Protein AF-0000000070409107 (afdb_homodimer)

InterPro domains:
  IPR010540 Putative ABC-transporter type IV CmpB/TMEM229 [PF06541] (53-136)

Nearest PDB structures (foldseek):
  7s96-assembly1_B  TM=1.905E-01  e=3.482E+00  Hemiselmis pacifica
  9jr3-assembly1_R  TM=2.065E-01  e=3.687E+00  Homo sapiens
  7vvm-assembly1_R  TM=2.157E-01  e=8.217E+00  Homo sapiens
  7s96-assembly1_B  TM=1.911E-01  e=3.847E+00  Hemiselmis pacifica
  7vvm-assembly1_R  TM=2.092E-01  e=6.090E+00  Homo sapiens

Sequence (318 aa):
MGSKTDSRGLTAAERLFFYGMHGLFDEIVFTALYDVVYEPDGNKQLKGYSTIFSFFIYGVCSYMVERMYIRLKDYGVPFKIRIFIYLAVLYSWEFSCGLLLRQFDACSWDYSHYQYNLMGLITLEYAIFWLPLCAWNDVLYKYLLSLKLPQHSTREKSTMGSKTDSRGLTAAERLFFYGMHGLFDEIVFTALYDVVYEPDGNKQLKGYSTIFSFFIYGVCSYMVERMYIRLKDYGVPFKIRIFIYLAVLYSWEFSCGLLLRQFDACSWDYSHYQYNLMGLITLEYAIFWLPLCAWNDVLYKYLLSLKLPQHSTREKST

Solvent-accessible surface area (backbone atoms only — not comparable to full-atom values): 17024 Å² total; per-residue (Å²): 129,77,77,77,70,50,60,40,60,68,50,70,67,59,50,30,50,51,35,9,31,51,38,45,44,52,37,27,53,47,44,13,52,50,38,42,74,75,40,61,94,70,37,72,38,31,50,14,43,48,32,60,60,46,28,54,51,34,9,53,50,47,50,54,48,45,58,46,50,56,53,39,54,72,70,62,56,52,70,76,59,50,36,52,52,47,48,53,50,49,52,52,50,45,34,52,51,35,58,57,30,46,77,68,65,29,48,84,69,73,31,63,88,48,89,60,36,55,97,18,47,38,45,60,77,51,45,75,62,48,50,59,49,35,51,49,45,56,53,47,44,56,53,55,69,47,29,30,35,73,41,82,78,78,78,67,69,90,113,128,80,79,76,69,49,62,41,61,68,49,70,68,58,51,31,50,51,34,9,30,50,37,45,44,53,38,26,53,48,44,13,51,49,39,41,74,77,41,62,93,70,39,70,38,31,52,14,42,49,34,61,60,47,29,54,52,33,9,53,48,47,49,53,48,43,59,46,50,55,54,37,52,74,70,63,56,53,69,75,58,48,35,52,52,48,48,52,51,48,51,52,50,43,35,53,50,35,57,57,30,46,76,68,65,29,48,84,68,75,32,63,89,46,90,60,35,56,95,19,47,38,47,61,75,50,44,77,60,47,49,60,48,36,52,49,45,56,54,47,43,56,52,55,69,49,29,30,36,71,42,82,78,80,76,67,70,91,114

Structure (mmCIF, N/CA/C/O backbone):
data_AF-0000000070409107-model_v1
#
loop_
_entity.id
_entity.type
_entity.pdbx_description
1 polymer 'Transmembrane protein 229b-like'
#
loop_
_atom_site.group_PDB
_atom_site.id
_atom_site.type_symbol
_atom_site.label_atom_id
_atom_site.label_alt_id
_atom_site.label_comp_id
_atom_site.label_asym_id
_atom_site.label_entity_id
_atom_site.label_seq_id
_atom_site.pdbx_PDB_ins_code
_atom_site.Cartn_x
_atom_site.Cartn_y
_atom_site.Cartn_z
_atom_site.occupancy
_atom_site.B_iso_or_equiv
_atom_site.auth_seq_id
_atom_site.auth_comp_id
_atom_site.auth_asym_id
_atom_site.auth_atom_id
_atom_site.pdbx_PDB_model_num
ATOM 1 N N . MET A 1 1 ? -7.691 35.625 21.062 1 30.77 1 MET A N 1
ATOM 2 C CA . MET A 1 1 ? -6.754 34.562 21.359 1 30.77 1 MET A CA 1
ATOM 3 C C . MET A 1 1 ? -6.926 33.406 20.359 1 30.77 1 MET A C 1
ATOM 5 O O . MET A 1 1 ? -7.977 32.75 20.344 1 30.77 1 MET A O 1
ATOM 9 N N . GLY A 1 2 ? -6.559 33.438 19.188 1 41.59 2 GLY A N 1
ATOM 10 C CA . GLY A 1 2 ? -6.77 32.469 18.125 1 41.59 2 GLY A CA 1
ATOM 11 C C . GLY A 1 2 ? -6.492 31.047 18.547 1 41.59 2 GLY A C 1
ATOM 12 O O . GLY A 1 2 ? -5.441 30.75 19.125 1 41.59 2 GLY A O 1
ATOM 13 N N . SER A 1 3 ? -7.383 30.312 19.016 1 46.72 3 SER A N 1
ATOM 14 C CA . SER A 1 3 ? -7.297 28.969 19.594 1 46.72 3 SER A CA 1
ATOM 15 C C . SER A 1 3 ? -6.27 28.125 18.859 1 46.72 3 SER A C 1
ATOM 17 O O . SER A 1 3 ? -6.367 27.938 17.641 1 46.72 3 SER A O 1
ATOM 19 N N . LYS A 1 4 ? -4.996 28.312 19.109 1 54.41 4 LYS A N 1
ATOM 20 C CA . LYS A 1 4 ? -3.879 27.531 18.578 1 54.41 4 LYS A CA 1
ATOM 21 C C . LYS A 1 4 ? -4.219 26.047 18.547 1 54.41 4 LYS A C 1
ATOM 23 O O . LYS A 1 4 ? -4.453 25.438 19.594 1 54.41 4 LYS A O 1
ATOM 28 N N . THR A 1 5 ? -4.996 25.516 17.562 1 65 5 THR A N 1
ATOM 29 C CA . THR A 1 5 ? -5.297 24.094 17.438 1 65 5 THR A CA 1
ATOM 30 C C . THR A 1 5 ? -4.02 23.266 17.469 1 65 5 THR A C 1
ATOM 32 O O . THR A 1 5 ? -3.086 23.516 16.703 1 65 5 THR A O 1
ATOM 35 N N . ASP A 1 6 ? -3.77 22.594 18.578 1 85.81 6 ASP A N 1
ATOM 36 C CA . ASP A 1 6 ? -2.629 21.703 18.781 1 85.81 6 ASP A CA 1
ATOM 37 C C . ASP A 1 6 ? -2.59 20.609 17.719 1 85.81 6 ASP A C 1
ATOM 39 O O . ASP A 1 6 ? -3.635 20.172 17.219 1 85.81 6 ASP A O 1
ATOM 43 N N . SER A 1 7 ? -1.564 20.484 16.984 1 92.12 7 SER A N 1
ATOM 44 C CA . SER A 1 7 ? -1.394 19.453 15.984 1 92.12 7 SER A CA 1
ATOM 45 C C . SER A 1 7 ? -0.26 18.5 16.359 1 92.12 7 SER A C 1
ATOM 47 O O . SER A 1 7 ? 0.652 18.875 17.094 1 92.12 7 SER A O 1
ATOM 49 N N . ARG A 1 8 ? -0.448 17.266 16.016 1 94.31 8 ARG A N 1
ATOM 50 C CA . ARG A 1 8 ? 0.613 16.281 16.219 1 94.31 8 ARG A CA 1
ATOM 51 C C . ARG A 1 8 ? 1.094 15.711 14.891 1 94.31 8 ARG A C 1
ATOM 53 O O . ARG A 1 8 ? 0.35 15.711 13.906 1 94.31 8 ARG A O 1
ATOM 60 N N . GLY A 1 9 ? 2.348 15.289 14.883 1 96 9 GLY A N 1
ATOM 61 C CA . GLY A 1 9 ? 2.816 14.547 13.727 1 96 9 GLY A CA 1
ATOM 62 C C . GLY A 1 9 ? 2.322 13.109 13.695 1 96 9 GLY A C 1
ATOM 63 O O . GLY A 1 9 ? 1.647 12.664 14.625 1 96 9 GLY A O 1
ATOM 64 N N . LEU A 1 10 ? 2.678 12.539 12.586 1 97.44 10 LEU A N 1
ATOM 65 C CA . LEU A 1 10 ? 2.328 11.125 12.5 1 97.44 10 LEU A CA 1
ATOM 66 C C . LEU A 1 10 ? 3.096 10.312 13.539 1 97.44 10 LEU A C 1
ATOM 68 O O . LEU A 1 10 ? 4.285 10.547 13.766 1 97.44 10 LEU A O 1
ATOM 72 N N . THR A 1 11 ? 2.393 9.414 14.164 1 97.69 11 THR A N 1
ATOM 73 C CA . THR A 1 11 ? 3.057 8.523 15.109 1 97.69 11 THR A CA 1
ATOM 74 C C . THR A 1 11 ? 3.977 7.551 14.375 1 97.69 11 THR A C 1
ATOM 76 O O . THR A 1 11 ? 3.896 7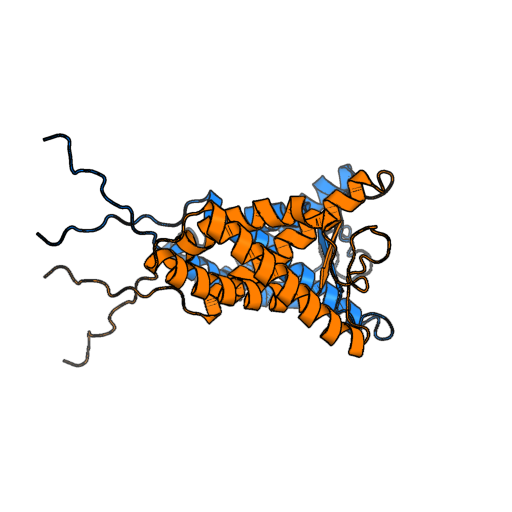.414 13.156 1 97.69 11 THR A O 1
ATOM 79 N N . ALA A 1 12 ? 4.863 6.945 15.125 1 97.81 12 ALA A N 1
ATOM 80 C CA . ALA A 1 12 ? 5.75 5.93 14.562 1 97.81 12 ALA A CA 1
ATOM 81 C C . ALA A 1 12 ? 4.949 4.801 13.922 1 97.81 12 ALA A C 1
ATOM 83 O O . ALA A 1 12 ? 5.293 4.324 12.836 1 97.81 12 ALA A O 1
ATOM 84 N N . ALA A 1 13 ? 3.926 4.379 14.586 1 97.88 13 ALA A N 1
ATOM 85 C CA . ALA A 1 13 ? 3.105 3.273 14.102 1 97.88 13 ALA A CA 1
ATOM 86 C C . ALA A 1 13 ? 2.439 3.629 12.773 1 97.88 13 ALA A C 1
ATOM 88 O O . ALA A 1 13 ? 2.363 2.797 11.867 1 97.88 13 ALA A O 1
ATOM 89 N N . GLU A 1 14 ? 1.949 4.844 12.586 1 97.94 14 GLU A N 1
ATOM 90 C CA . GLU A 1 14 ? 1.307 5.305 11.352 1 97.94 14 GLU A CA 1
ATOM 91 C C . GLU A 1 14 ? 2.299 5.348 10.195 1 97.94 14 GLU A C 1
ATOM 93 O O . GLU A 1 14 ? 1.974 4.938 9.078 1 97.94 14 GLU A O 1
ATOM 98 N N . ARG A 1 15 ? 3.477 5.797 10.508 1 98.38 15 ARG A N 1
ATOM 99 C CA . ARG A 1 15 ? 4.496 5.871 9.469 1 98.38 15 ARG A CA 1
ATOM 100 C C . ARG A 1 15 ? 4.988 4.48 9.078 1 98.38 15 ARG A C 1
ATOM 102 O O . ARG A 1 15 ? 5.184 4.191 7.898 1 98.38 15 ARG A O 1
ATOM 109 N N . LEU A 1 16 ? 5.129 3.623 10.094 1 98.56 16 LEU A N 1
ATOM 110 C CA . LEU A 1 16 ? 5.508 2.238 9.836 1 98.56 16 LEU A CA 1
ATOM 111 C C . LEU A 1 16 ? 4.488 1.552 8.938 1 98.56 16 LEU A C 1
ATOM 113 O O . LEU A 1 16 ? 4.859 0.825 8.016 1 98.56 16 LEU A O 1
ATOM 117 N N . PHE A 1 17 ? 3.303 1.776 9.219 1 98.25 17 PHE A N 1
ATOM 118 C CA . PHE A 1 17 ? 2.232 1.184 8.422 1 98.25 17 PHE A CA 1
ATOM 119 C C . PHE A 1 17 ? 2.281 1.687 6.984 1 98.25 17 PHE A C 1
ATOM 121 O O . PHE A 1 17 ? 2.166 0.901 6.043 1 98.25 17 PHE A O 1
ATOM 128 N N . PHE A 1 18 ? 2.469 3.025 6.801 1 98.31 18 PHE A N 1
ATOM 129 C CA . PHE A 1 18 ? 2.561 3.611 5.469 1 98.31 18 PHE A CA 1
ATOM 130 C C . PHE A 1 18 ? 3.746 3.035 4.707 1 98.31 18 PHE A C 1
ATOM 132 O O . PHE A 1 18 ? 3.619 2.674 3.533 1 98.31 18 PHE A O 1
ATOM 139 N N . TYR A 1 19 ? 4.816 2.891 5.359 1 98.69 19 TYR A N 1
ATOM 140 C CA . TYR A 1 19 ? 6.02 2.377 4.723 1 98.69 19 TYR A CA 1
ATOM 141 C C . TYR A 1 19 ? 5.832 0.927 4.289 1 98.69 19 TYR A C 1
ATOM 143 O O . TYR A 1 19 ? 6.273 0.534 3.205 1 98.69 19 TYR A O 1
ATOM 151 N N . GLY A 1 20 ? 5.262 0.197 5.148 1 98.62 20 GLY A N 1
ATOM 152 C CA . GLY A 1 20 ? 4.965 -1.179 4.781 1 98.62 20 GLY A CA 1
ATOM 153 C C . GLY A 1 20 ? 4.07 -1.292 3.562 1 98.62 20 GLY A C 1
ATOM 154 O O . GLY A 1 20 ? 4.344 -2.078 2.654 1 98.62 20 GLY A O 1
ATOM 155 N N . MET A 1 21 ? 3.029 -0.495 3.527 1 98.31 21 MET A N 1
ATOM 156 C CA . MET A 1 21 ? 2.117 -0.498 2.389 1 98.31 21 MET A CA 1
ATOM 157 C C . MET A 1 21 ? 2.84 -0.075 1.113 1 98.31 21 MET A C 1
ATOM 159 O O . MET A 1 21 ? 2.617 -0.654 0.048 1 98.31 21 MET A O 1
ATOM 163 N N . HIS A 1 22 ? 3.645 0.945 1.275 1 98.44 22 HIS A N 1
ATOM 164 C CA . HIS A 1 22 ? 4.414 1.41 0.126 1 98.44 22 HIS A CA 1
ATOM 165 C C . HIS A 1 22 ? 5.328 0.313 -0.404 1 98.44 22 HIS A C 1
ATOM 167 O O . HIS A 1 22 ? 5.5 0.173 -1.617 1 98.44 22 HIS A O 1
ATOM 173 N N . GLY A 1 23 ? 5.918 -0.406 0.489 1 97.94 23 GLY A N 1
ATOM 174 C CA . GLY A 1 23 ? 6.742 -1.533 0.086 1 97.94 23 GLY A CA 1
ATOM 175 C C . GLY A 1 23 ? 5.977 -2.586 -0.69 1 97.94 23 GLY A C 1
ATOM 176 O O . GLY A 1 23 ? 6.453 -3.082 -1.713 1 97.94 23 GLY A O 1
ATOM 177 N N . LEU A 1 24 ? 4.789 -2.959 -0.184 1 98.12 24 LEU A N 1
ATOM 178 C CA . LEU A 1 24 ? 3.953 -3.912 -0.904 1 98.12 24 LEU A CA 1
ATOM 179 C C . LEU A 1 24 ? 3.611 -3.393 -2.297 1 98.12 24 LEU A C 1
ATOM 181 O O . LEU A 1 24 ? 3.602 -4.156 -3.264 1 98.12 24 LEU A O 1
ATOM 185 N N . PHE A 1 25 ? 3.344 -2.119 -2.357 1 98.31 25 PHE A N 1
ATOM 186 C CA . PHE A 1 25 ? 3.061 -1.482 -3.639 1 98.31 25 PHE A CA 1
ATOM 187 C C . PHE A 1 25 ? 4.23 -1.653 -4.598 1 98.31 25 PHE A C 1
ATOM 189 O O . PHE A 1 25 ? 4.043 -2.07 -5.742 1 98.31 25 PHE A O 1
ATOM 196 N N . ASP A 1 26 ? 5.426 -1.349 -4.141 1 97.5 26 ASP A N 1
ATOM 197 C CA . ASP A 1 26 ? 6.617 -1.467 -4.973 1 97.5 26 ASP A CA 1
ATOM 198 C C . ASP A 1 26 ? 6.793 -2.895 -5.48 1 97.5 26 ASP A C 1
ATOM 200 O O . ASP A 1 26 ? 7.117 -3.107 -6.652 1 97.5 26 ASP A O 1
ATOM 204 N N . GLU A 1 27 ? 6.594 -3.812 -4.609 1 96.62 27 GLU A N 1
ATOM 205 C CA . GLU A 1 27 ? 6.805 -5.211 -4.969 1 96.62 27 GLU A CA 1
ATOM 206 C C . GLU A 1 27 ? 5.773 -5.68 -5.992 1 96.62 27 GLU A C 1
ATOM 208 O O . GLU A 1 27 ? 6.117 -6.355 -6.965 1 96.62 27 GLU A O 1
ATOM 213 N N . ILE A 1 28 ? 4.543 -5.348 -5.75 1 96.38 28 ILE A N 1
ATOM 214 C CA . ILE A 1 28 ? 3.479 -5.762 -6.656 1 96.38 28 ILE A CA 1
ATOM 215 C C . ILE A 1 28 ? 3.734 -5.191 -8.055 1 96.38 28 ILE A C 1
ATOM 217 O O . ILE A 1 28 ? 3.648 -5.914 -9.047 1 96.38 28 ILE A O 1
ATOM 221 N N . VAL A 1 29 ? 4.074 -3.951 -8.125 1 96.12 29 VAL A N 1
ATOM 222 C CA . VAL A 1 29 ? 4.344 -3.303 -9.406 1 96.12 29 VAL A CA 1
ATOM 223 C C . VAL A 1 29 ? 5.559 -3.949 -10.07 1 96.12 29 VAL A C 1
ATOM 225 O O . VAL A 1 29 ? 5.52 -4.285 -11.25 1 96.12 29 VAL A O 1
ATOM 228 N N . PHE A 1 30 ? 6.562 -4.199 -9.32 1 95.25 30 PHE A N 1
ATOM 229 C CA . PHE A 1 30 ? 7.797 -4.762 -9.859 1 95.25 30 PHE A CA 1
ATOM 230 C C . PHE A 1 30 ? 7.559 -6.172 -10.391 1 95.25 30 PHE A C 1
ATOM 232 O O . PHE A 1 30 ? 7.926 -6.48 -11.531 1 95.25 30 PHE A O 1
ATOM 239 N N . THR A 1 31 ? 6.957 -7.004 -9.555 1 94.19 31 THR A N 1
ATOM 240 C CA . THR A 1 31 ? 6.793 -8.391 -9.953 1 94.19 31 THR A CA 1
ATOM 241 C C . THR A 1 31 ? 5.797 -8.508 -11.102 1 94.19 31 THR A C 1
ATOM 243 O O . THR A 1 31 ? 5.941 -9.375 -11.977 1 94.19 31 THR A O 1
ATOM 246 N N . ALA A 1 32 ? 4.781 -7.672 -11.141 1 94 32 ALA A N 1
ATOM 247 C CA . ALA A 1 32 ? 3.838 -7.672 -12.258 1 94 32 ALA A CA 1
ATOM 248 C C . ALA A 1 32 ? 4.531 -7.281 -13.555 1 94 32 ALA A C 1
ATOM 250 O O . ALA A 1 32 ? 4.375 -7.961 -14.578 1 94 32 ALA A O 1
ATOM 251 N N . LEU A 1 33 ? 5.336 -6.246 -13.531 1 91.44 33 LEU A N 1
ATOM 252 C CA . LEU A 1 33 ? 6.004 -5.75 -14.734 1 91.44 33 LEU A CA 1
ATOM 253 C C . LEU A 1 33 ? 7.105 -6.707 -15.172 1 91.44 33 LEU A C 1
ATOM 255 O O . LEU A 1 33 ? 7.344 -6.879 -16.375 1 91.44 33 LEU A O 1
ATOM 259 N N . TYR A 1 34 ? 7.742 -7.203 -14.18 1 88.19 34 TYR A N 1
ATOM 260 C CA . TYR A 1 34 ? 8.773 -8.188 -14.492 1 88.19 34 TYR A CA 1
ATOM 261 C C . TYR A 1 34 ? 8.188 -9.367 -15.258 1 88.19 34 TYR A C 1
ATOM 263 O O . TYR A 1 34 ? 8.773 -9.836 -16.234 1 88.19 34 TYR A O 1
ATOM 271 N N . ASP A 1 35 ? 7.062 -9.805 -14.859 1 85.81 35 ASP A N 1
ATOM 272 C CA . ASP A 1 35 ? 6.398 -10.938 -15.5 1 85.81 35 ASP A CA 1
ATOM 273 C C . ASP A 1 35 ? 5.949 -10.578 -16.922 1 85.81 35 ASP A C 1
ATOM 275 O O . ASP A 1 35 ? 5.977 -11.422 -17.812 1 85.81 35 ASP A O 1
ATOM 279 N N . VAL A 1 36 ? 5.508 -9.422 -17.141 1 84.06 36 VAL A N 1
ATOM 280 C CA . VAL A 1 36 ? 5.066 -8.984 -18.469 1 84.06 36 VAL A CA 1
ATOM 281 C C . VAL A 1 36 ? 6.246 -8.992 -19.438 1 84.06 36 VAL A C 1
ATOM 283 O O . VAL A 1 36 ? 6.102 -9.375 -20.594 1 84.06 36 VAL A O 1
ATOM 286 N N . VAL A 1 37 ? 7.375 -8.617 -18.953 1 80.56 37 VAL A N 1
ATOM 287 C CA . VAL A 1 37 ? 8.562 -8.492 -19.797 1 80.56 37 VAL A CA 1
ATOM 288 C C . VAL A 1 37 ? 9.148 -9.875 -20.062 1 80.56 37 VAL A C 1
ATOM 290 O O . VAL A 1 37 ? 9.539 -10.172 -21.203 1 80.56 37 VAL A O 1
ATOM 293 N N . TYR A 1 38 ? 9.055 -10.719 -19.141 1 78.94 38 TYR A N 1
ATOM 294 C CA . TYR A 1 38 ? 9.773 -11.977 -19.266 1 78.94 38 TYR A CA 1
ATOM 295 C C . TYR A 1 38 ? 8.82 -13.125 -19.594 1 78.94 38 TYR A C 1
ATOM 297 O O . TYR A 1 38 ? 9.25 -14.195 -20.016 1 78.94 38 TYR A O 1
ATOM 305 N N . GLU A 1 39 ? 7.43 -12.961 -19.328 1 72.5 39 GLU A N 1
ATOM 306 C CA . GLU A 1 39 ? 6.426 -13.953 -19.688 1 72.5 39 GLU A CA 1
ATOM 307 C C . GLU A 1 39 ? 5.215 -13.297 -20.344 1 72.5 39 GLU A C 1
ATOM 309 O O . GLU A 1 39 ? 4.129 -13.266 -19.766 1 72.5 39 GLU A O 1
ATOM 314 N N . PRO A 1 40 ? 5.34 -12.922 -21.562 1 63.97 40 PRO A N 1
ATOM 315 C CA . PRO A 1 40 ? 4.328 -12.07 -22.188 1 63.97 40 PRO A CA 1
ATOM 316 C C . PRO A 1 40 ? 3.002 -12.797 -22.406 1 63.97 40 PRO A C 1
ATOM 318 O O . PRO A 1 40 ? 1.937 -12.18 -22.328 1 63.97 40 PRO A O 1
ATOM 321 N N . ASP A 1 41 ? 3.045 -14.023 -22.734 1 63.81 41 ASP A N 1
ATOM 322 C CA . ASP A 1 41 ? 1.819 -14.672 -23.203 1 63.81 41 ASP A CA 1
ATOM 323 C C . ASP A 1 41 ? 0.842 -14.875 -22.047 1 63.81 41 ASP A C 1
ATOM 325 O O . ASP A 1 41 ? -0.345 -15.117 -22.266 1 63.81 41 ASP A O 1
ATOM 329 N N . GLY A 1 42 ? 1.271 -14.391 -20.797 1 62.94 42 GLY A N 1
ATOM 330 C CA . GLY A 1 42 ? 0.444 -15 -19.766 1 62.94 42 GLY A CA 1
ATOM 331 C C . GLY A 1 42 ? 0.045 -14.031 -18.672 1 62.94 42 GLY A C 1
ATOM 332 O O . GLY A 1 42 ? -0.804 -14.352 -17.844 1 62.94 42 GLY A O 1
ATOM 333 N N . ASN A 1 43 ? 0.382 -12.68 -18.922 1 81.38 43 ASN A N 1
ATOM 334 C CA . ASN A 1 43 ? 0.061 -11.906 -17.734 1 81.38 43 ASN A CA 1
ATOM 335 C C . ASN A 1 43 ? -0.809 -10.695 -18.062 1 81.38 43 ASN A C 1
ATOM 337 O O . ASN A 1 43 ? -0.451 -9.562 -17.75 1 81.38 43 ASN A O 1
ATOM 341 N N . LYS A 1 44 ? -1.93 -10.859 -18.766 1 86.31 44 LYS A N 1
ATOM 342 C CA . LYS A 1 44 ? -2.852 -9.781 -19.109 1 86.31 44 LYS A CA 1
ATOM 343 C C . LYS A 1 44 ? -3.428 -9.125 -17.859 1 86.31 44 LYS A C 1
ATOM 345 O O . LYS A 1 44 ? -3.826 -7.961 -17.891 1 86.31 44 LYS A O 1
ATOM 350 N N . GLN A 1 45 ? -3.506 -9.859 -16.859 1 91.56 45 GLN A N 1
ATOM 351 C CA . GLN A 1 45 ? -4.082 -9.375 -15.617 1 91.56 45 GLN A CA 1
ATOM 352 C C . GLN A 1 45 ? -3.092 -8.5 -14.852 1 91.56 45 GLN A C 1
ATOM 354 O O . GLN A 1 45 ? -3.461 -7.836 -13.883 1 91.56 45 GLN A O 1
ATOM 359 N N . LEU A 1 46 ? -1.838 -8.508 -15.328 1 94.44 46 LEU A N 1
ATOM 360 C CA . LEU A 1 46 ? -0.793 -7.762 -14.641 1 94.44 46 LEU A CA 1
ATOM 361 C C . LEU A 1 46 ? -0.714 -8.156 -13.172 1 94.44 46 LEU A C 1
ATOM 363 O O . LEU A 1 46 ? -0.706 -7.297 -12.289 1 94.44 46 LEU A O 1
ATOM 367 N N . LYS A 1 47 ? -0.616 -9.391 -12.977 1 94.56 47 LYS A N 1
ATOM 368 C CA . LYS A 1 47 ? -0.582 -9.953 -11.633 1 94.56 47 LYS A CA 1
ATOM 369 C C . LYS A 1 47 ? 0.807 -9.82 -11.016 1 94.56 47 LYS A C 1
ATOM 371 O O . LYS A 1 47 ? 1.816 -10.031 -11.688 1 94.56 47 LYS A O 1
ATOM 376 N N . GLY A 1 48 ? 0.838 -9.359 -9.789 1 95.25 48 GLY A N 1
ATOM 377 C CA . GLY A 1 48 ? 2.039 -9.297 -8.977 1 95.25 48 GLY A CA 1
ATOM 378 C C . GLY A 1 48 ? 1.882 -9.969 -7.629 1 95.25 48 GLY A C 1
ATOM 379 O O . GLY A 1 48 ? 0.764 -10.273 -7.203 1 95.25 48 GLY A O 1
ATOM 380 N N . TYR A 1 49 ? 2.98 -10.227 -7.012 1 94.88 49 TYR A N 1
ATOM 381 C CA . TYR A 1 49 ? 2.926 -10.945 -5.742 1 94.88 49 TYR A CA 1
ATOM 382 C C . TYR A 1 49 ? 3.844 -10.297 -4.711 1 94.88 49 TYR A C 1
ATOM 384 O O . TYR A 1 49 ? 4.754 -9.547 -5.066 1 94.88 49 TYR A O 1
ATOM 392 N N . SER A 1 50 ? 3.545 -10.492 -3.51 1 96.44 50 SER A N 1
ATOM 393 C CA . SER A 1 50 ? 4.367 -10.148 -2.355 1 96.44 50 SER A CA 1
ATOM 394 C C . SER A 1 50 ? 4.059 -11.055 -1.167 1 96.44 50 SER A C 1
ATOM 396 O O . SER A 1 50 ? 3.393 -12.078 -1.316 1 96.44 50 SER A O 1
ATOM 398 N N . THR A 1 51 ? 4.762 -10.883 -0.12 1 96.75 51 THR A N 1
ATOM 399 C CA . THR A 1 51 ? 4.523 -11.656 1.093 1 96.75 51 THR A CA 1
ATOM 400 C C . THR A 1 51 ? 4.168 -10.742 2.26 1 96.75 51 THR A C 1
ATOM 402 O O . THR A 1 51 ? 4.523 -9.555 2.258 1 96.75 51 THR A O 1
ATOM 405 N N . ILE A 1 52 ? 3.537 -11.305 3.209 1 96.62 52 ILE A N 1
ATOM 406 C CA . ILE A 1 52 ? 3.217 -10.555 4.418 1 96.62 52 ILE A CA 1
ATOM 407 C C . ILE A 1 52 ? 4.504 -10.133 5.121 1 96.62 52 ILE A C 1
ATOM 409 O O . ILE A 1 52 ? 4.578 -9.047 5.695 1 96.62 52 ILE A O 1
ATOM 413 N N . PHE A 1 53 ? 5.523 -10.922 4.984 1 97.44 53 PHE A N 1
ATOM 414 C CA . PHE A 1 53 ? 6.809 -10.602 5.59 1 97.44 53 PHE A CA 1
ATOM 415 C C . PHE A 1 53 ? 7.387 -9.32 4.992 1 97.44 53 PHE A C 1
ATOM 417 O O . PHE A 1 53 ? 8.016 -8.531 5.699 1 97.44 53 PHE A O 1
ATOM 424 N N . SER A 1 54 ? 7.129 -9.133 3.74 1 97.81 54 SER A N 1
ATOM 425 C CA . SER A 1 54 ? 7.664 -7.957 3.064 1 97.81 54 SER A CA 1
ATOM 426 C C . SER A 1 54 ? 7.086 -6.672 3.646 1 97.81 54 SER A C 1
ATOM 428 O O . SER A 1 54 ? 7.762 -5.641 3.691 1 97.81 54 SER A O 1
ATOM 430 N N . PHE A 1 55 ? 5.84 -6.75 4.09 1 98.44 55 PHE A N 1
ATOM 431 C CA . PHE A 1 55 ? 5.227 -5.594 4.73 1 98.44 55 PHE A CA 1
ATOM 432 C C . PHE A 1 55 ? 6.043 -5.145 5.938 1 98.44 55 PHE A C 1
ATOM 434 O O . PHE A 1 55 ? 6.348 -3.959 6.078 1 98.44 55 PHE A O 1
ATOM 441 N N . PHE A 1 56 ? 6.445 -6.082 6.723 1 98.31 56 PHE A N 1
ATOM 442 C CA . PHE A 1 56 ? 7.195 -5.785 7.934 1 98.31 56 PHE A CA 1
ATOM 443 C C . PHE A 1 56 ? 8.633 -5.41 7.602 1 98.31 56 PHE A C 1
ATOM 445 O O . PHE A 1 56 ? 9.195 -4.48 8.188 1 98.31 56 PHE A O 1
ATOM 452 N N . ILE A 1 57 ? 9.188 -6.066 6.637 1 98.56 57 ILE A N 1
ATOM 453 C CA . ILE A 1 57 ? 10.57 -5.812 6.242 1 98.56 57 ILE A CA 1
ATOM 454 C C . ILE A 1 57 ? 10.703 -4.379 5.723 1 98.56 57 ILE A C 1
ATOM 456 O O . ILE A 1 57 ? 11.57 -3.627 6.176 1 98.56 57 ILE A O 1
ATOM 460 N N . TYR A 1 58 ? 9.852 -4.016 4.836 1 98.44 58 TYR A N 1
ATOM 461 C CA . TYR A 1 58 ? 9.906 -2.672 4.273 1 98.44 58 TYR A CA 1
ATOM 462 C C . TYR A 1 58 ? 9.555 -1.627 5.328 1 98.44 58 TYR A C 1
ATOM 464 O O . TYR A 1 58 ? 10.164 -0.558 5.379 1 98.44 58 TYR A O 1
ATOM 472 N N . GLY A 1 59 ? 8.547 -1.919 6.137 1 98.56 59 GLY A N 1
ATOM 473 C CA . GLY A 1 59 ? 8.156 -0.982 7.18 1 98.56 59 GLY A CA 1
ATOM 474 C C . GLY A 1 59 ? 9.289 -0.641 8.133 1 98.56 59 GLY A C 1
ATOM 475 O O . GLY A 1 59 ? 9.625 0.531 8.297 1 98.56 59 GLY A O 1
ATOM 476 N N . VAL A 1 60 ? 9.891 -1.672 8.656 1 98.5 60 VAL A N 1
ATOM 477 C CA . VAL A 1 60 ? 10.953 -1.48 9.641 1 98.5 60 VAL A CA 1
ATOM 478 C C . VAL A 1 60 ? 12.172 -0.848 8.969 1 98.5 60 VAL A C 1
ATOM 480 O O . VAL A 1 60 ? 12.773 0.08 9.516 1 98.5 60 VAL A O 1
ATOM 483 N N . CYS A 1 61 ? 12.508 -1.28 7.809 1 98.5 61 CYS A N 1
ATOM 484 C CA . CYS A 1 61 ? 13.656 -0.73 7.105 1 98.5 61 CYS A CA 1
ATOM 485 C C . CYS A 1 61 ? 13.477 0.758 6.836 1 98.5 61 CYS A C 1
ATOM 487 O O . CYS A 1 61 ? 14.359 1.562 7.141 1 98.5 61 CYS A O 1
ATOM 489 N N . SER A 1 62 ? 12.328 1.078 6.289 1 98.38 62 SER A N 1
ATOM 490 C CA . SER A 1 62 ? 12.07 2.475 5.949 1 98.38 62 SER A CA 1
ATOM 491 C C . SER A 1 62 ? 12.062 3.352 7.199 1 98.38 62 SER A C 1
ATOM 493 O O . SER A 1 62 ? 12.531 4.488 7.168 1 98.38 62 SER A O 1
ATOM 495 N N . TYR A 1 63 ? 11.508 2.834 8.273 1 98.5 63 TYR A N 1
ATOM 496 C CA . TYR A 1 63 ? 11.5 3.6 9.516 1 98.5 63 TYR A CA 1
ATOM 497 C C . TYR A 1 63 ? 12.914 3.848 10.016 1 98.5 63 TYR A C 1
ATOM 499 O O . TYR A 1 63 ? 13.242 4.953 10.453 1 98.5 63 TYR A O 1
ATOM 507 N N . MET A 1 64 ? 13.75 2.824 9.953 1 97.94 64 MET A N 1
ATOM 508 C CA . MET A 1 64 ? 15.141 2.965 10.359 1 97.94 64 MET A CA 1
ATOM 509 C C . MET A 1 64 ? 15.859 3.992 9.492 1 97.94 64 MET A C 1
ATOM 511 O O . MET A 1 64 ? 16.594 4.844 10 1 97.94 64 MET A O 1
ATOM 515 N N . VAL A 1 65 ? 15.633 3.879 8.258 1 98.44 65 VAL A N 1
ATOM 516 C CA . VAL A 1 65 ? 16.312 4.785 7.328 1 98.44 65 VAL A CA 1
ATOM 517 C C . VAL A 1 65 ? 15.773 6.207 7.52 1 98.44 65 VAL A C 1
ATOM 519 O O . VAL A 1 65 ? 16.531 7.176 7.387 1 98.44 65 VAL A O 1
ATOM 522 N N . GLU A 1 66 ? 14.5 6.359 7.797 1 98.38 66 GLU A N 1
ATOM 523 C CA . GLU A 1 66 ? 13.93 7.668 8.109 1 98.38 66 GLU A CA 1
ATOM 524 C C . GLU A 1 66 ? 14.664 8.328 9.273 1 98.38 66 GLU A C 1
ATOM 526 O O . GLU A 1 66 ? 14.945 9.523 9.242 1 98.38 66 GLU A O 1
ATOM 531 N N . ARG A 1 67 ? 14.914 7.527 10.359 1 97.75 67 ARG A N 1
ATOM 532 C CA . ARG A 1 67 ? 15.648 8.055 11.508 1 97.75 67 ARG A CA 1
ATOM 533 C C . ARG A 1 67 ? 17.047 8.5 11.102 1 97.75 67 ARG A C 1
ATOM 535 O O . ARG A 1 67 ? 17.547 9.523 11.578 1 97.75 67 ARG A O 1
ATOM 542 N N . MET A 1 68 ? 17.641 7.758 10.273 1 97.5 68 MET A N 1
ATOM 543 C CA . MET A 1 68 ? 18.953 8.117 9.75 1 97.5 68 MET A CA 1
ATOM 544 C C . MET A 1 68 ? 18.875 9.391 8.914 1 97.5 68 MET A C 1
ATOM 546 O O . MET A 1 68 ? 19.766 10.234 8.984 1 97.5 68 MET A O 1
ATOM 550 N N . TYR A 1 69 ? 17.859 9.438 8.07 1 97.94 69 TYR A N 1
ATOM 551 C CA . TYR A 1 69 ? 17.625 10.617 7.242 1 97.94 69 TYR A CA 1
ATOM 552 C C . TYR A 1 69 ? 17.672 11.891 8.078 1 97.94 69 TYR A C 1
ATOM 554 O O . TYR A 1 69 ? 18.344 12.859 7.719 1 97.94 69 TYR A O 1
ATOM 562 N N . ILE A 1 70 ? 17.016 11.938 9.219 1 97.62 70 ILE A N 1
ATOM 563 C CA . ILE A 1 70 ? 16.953 13.102 10.094 1 97.62 70 ILE A CA 1
ATOM 564 C C . ILE A 1 70 ? 18.359 13.453 10.586 1 97.62 70 ILE A C 1
ATOM 566 O O . ILE A 1 70 ? 18.781 14.609 10.5 1 97.62 70 ILE A O 1
ATOM 570 N N . ARG A 1 71 ? 19.094 12.445 11.031 1 97.69 71 ARG A N 1
ATOM 571 C CA . ARG A 1 71 ? 20.438 12.656 11.57 1 97.69 71 ARG A CA 1
ATOM 572 C C . ARG A 1 71 ? 21.391 13.133 10.484 1 97.69 71 ARG A C 1
ATOM 574 O O . ARG A 1 71 ? 22.172 14.055 10.703 1 97.69 71 ARG A O 1
ATOM 581 N N . LEU A 1 72 ? 21.328 12.539 9.344 1 98 72 LEU A N 1
ATOM 582 C CA . LEU A 1 72 ? 22.219 12.875 8.242 1 98 72 LEU A CA 1
ATOM 583 C C . LEU A 1 72 ? 21.953 14.281 7.73 1 98 72 LEU A C 1
ATOM 585 O O . LEU A 1 72 ? 22.891 15 7.367 1 98 72 LEU A O 1
ATOM 589 N N . LYS A 1 73 ? 20.734 14.609 7.672 1 96.38 73 LYS A N 1
ATOM 590 C CA . LYS A 1 73 ? 20.406 15.977 7.273 1 96.38 73 LYS A CA 1
ATOM 591 C C . LYS A 1 73 ? 20.906 16.984 8.289 1 96.38 73 LYS A C 1
ATOM 593 O O . LYS A 1 73 ? 21.422 18.047 7.914 1 96.38 73 LYS A O 1
ATOM 598 N N . ASP A 1 74 ? 20.719 16.641 9.508 1 97 74 ASP A N 1
ATOM 599 C CA . ASP A 1 74 ? 21.203 17.516 10.57 1 97 74 ASP A CA 1
ATOM 600 C C . ASP A 1 74 ? 22.719 17.703 10.469 1 97 74 ASP A C 1
ATOM 602 O O . ASP A 1 74 ? 23.234 18.781 10.781 1 97 74 ASP A O 1
ATOM 606 N N . TYR A 1 75 ? 23.406 16.703 10.023 1 97.5 75 TYR A N 1
ATOM 607 C CA . TYR A 1 75 ? 24.859 16.75 9.891 1 97.5 75 TYR A CA 1
ATOM 608 C C . TYR A 1 75 ? 25.266 17.359 8.562 1 97.5 75 TYR A C 1
ATOM 610 O O . TYR A 1 75 ? 26.453 17.484 8.266 1 97.5 75 TYR A O 1
ATOM 618 N N . GLY A 1 76 ? 24.344 17.625 7.703 1 97.19 76 GLY A N 1
ATOM 619 C CA . GLY A 1 76 ? 24.609 18.312 6.445 1 97.19 76 GLY A CA 1
ATOM 620 C C . GLY A 1 76 ? 25.141 17.391 5.367 1 97.19 76 GLY A C 1
ATOM 621 O O . GLY A 1 76 ? 25.844 17.828 4.461 1 97.19 76 GLY A O 1
ATOM 622 N N . VAL A 1 77 ? 24.859 16.141 5.461 1 97.88 77 VAL A N 1
ATOM 623 C CA . VAL A 1 77 ? 25.312 15.188 4.453 1 97.88 77 VAL A CA 1
ATOM 624 C C . VAL A 1 77 ? 24.562 15.414 3.145 1 97.88 77 VAL A C 1
ATOM 626 O O . VAL A 1 77 ? 23.328 15.477 3.133 1 97.88 77 VAL A O 1
ATOM 629 N N . PRO A 1 78 ? 25.266 15.539 2.07 1 97.88 78 PRO A N 1
ATOM 630 C CA . PRO A 1 78 ? 24.609 15.828 0.791 1 97.88 78 PRO A CA 1
ATOM 631 C C . PRO A 1 78 ? 23.734 14.672 0.308 1 97.88 78 PRO A C 1
ATOM 633 O O . PRO A 1 78 ? 23.969 13.516 0.671 1 97.88 78 PRO A O 1
ATOM 636 N N . PHE A 1 79 ? 22.797 15.008 -0.586 1 97.44 79 PHE A N 1
ATOM 637 C CA . PHE A 1 79 ? 21.781 14.102 -1.11 1 97.44 79 PHE A CA 1
ATOM 638 C C . PHE A 1 79 ? 22.422 12.867 -1.728 1 97.44 79 PHE A C 1
ATOM 640 O O . PHE A 1 79 ? 22.031 11.742 -1.425 1 97.44 79 PHE A O 1
ATOM 647 N N . LYS A 1 80 ? 23.422 13.062 -2.551 1 97.25 80 LYS A N 1
ATOM 648 C CA . LYS A 1 80 ? 24.047 11.969 -3.277 1 97.25 80 LYS A CA 1
ATOM 649 C C . LYS A 1 80 ? 24.672 10.953 -2.316 1 97.25 80 LYS A C 1
ATOM 651 O O . LYS A 1 80 ? 24.609 9.742 -2.553 1 97.25 80 LYS A O 1
ATOM 656 N N . ILE A 1 81 ? 25.25 11.438 -1.266 1 97.94 81 ILE A N 1
ATOM 657 C CA . ILE A 1 81 ? 25.875 10.562 -0.289 1 97.94 81 ILE A CA 1
ATOM 658 C C . ILE A 1 81 ? 24.812 9.828 0.513 1 97.94 81 ILE A C 1
ATOM 660 O O . ILE A 1 81 ? 24.953 8.633 0.807 1 97.94 81 ILE A O 1
ATOM 664 N N . ARG A 1 82 ? 23.766 10.508 0.868 1 98.06 82 ARG A N 1
ATOM 665 C CA . ARG A 1 82 ? 22.688 9.891 1.636 1 98.06 82 ARG A CA 1
ATOM 666 C C . ARG A 1 82 ? 22.078 8.703 0.883 1 98.06 82 ARG A C 1
ATOM 668 O O . ARG A 1 82 ? 21.812 7.656 1.475 1 98.06 82 ARG A O 1
ATOM 675 N N . ILE A 1 83 ? 21.922 8.836 -0.393 1 97.62 83 ILE A N 1
ATOM 676 C CA . ILE A 1 83 ? 21.281 7.801 -1.203 1 97.62 83 ILE A CA 1
ATOM 677 C C . ILE A 1 83 ? 22.125 6.531 -1.161 1 97.62 83 ILE A C 1
ATOM 679 O O . ILE A 1 83 ? 21.594 5.422 -1.104 1 97.62 83 ILE A O 1
ATOM 683 N N . PHE A 1 84 ? 23.438 6.707 -1.159 1 97.5 84 PHE A N 1
ATOM 684 C CA . PHE A 1 84 ? 24.312 5.547 -1.121 1 97.5 84 PHE A CA 1
ATOM 685 C C . PHE A 1 84 ? 24.328 4.918 0.267 1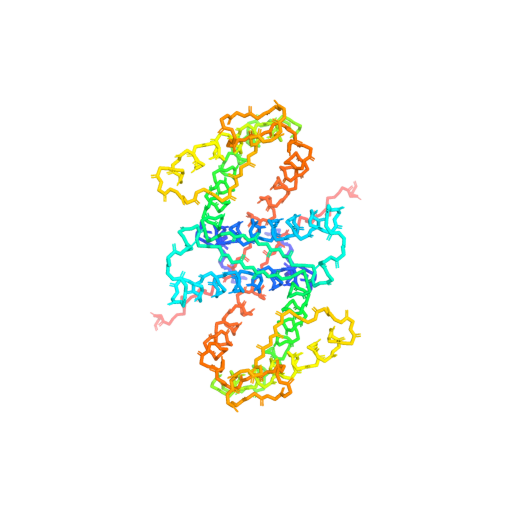 97.5 84 PHE A C 1
ATOM 687 O O . PHE A 1 84 ? 24.438 3.697 0.402 1 97.5 84 PHE A O 1
ATOM 694 N N . ILE A 1 85 ? 24.234 5.703 1.245 1 97.94 85 ILE A N 1
ATOM 695 C CA . ILE A 1 85 ? 24.109 5.18 2.602 1 97.94 85 ILE A CA 1
ATOM 696 C C . ILE A 1 85 ? 22.812 4.383 2.736 1 97.94 85 ILE A C 1
ATOM 698 O O . ILE A 1 85 ? 22.812 3.277 3.283 1 97.94 85 ILE A O 1
ATOM 702 N N . TYR A 1 86 ? 21.688 4.949 2.191 1 98.38 86 TYR A N 1
ATOM 703 C CA . TYR A 1 86 ? 20.422 4.223 2.193 1 98.38 86 TYR A CA 1
ATOM 704 C C . TYR A 1 86 ? 20.578 2.863 1.522 1 98.38 86 TYR A C 1
ATOM 706 O O . TYR A 1 86 ? 20.078 1.856 2.027 1 98.38 86 TYR A O 1
ATOM 714 N N . LEU A 1 87 ? 21.266 2.877 0.403 1 98.25 87 LEU A N 1
ATOM 715 C CA . LEU A 1 87 ? 21.438 1.654 -0.375 1 98.25 87 LEU A CA 1
ATOM 716 C C . LEU A 1 87 ? 22.172 0.594 0.437 1 98.25 87 LEU A C 1
ATOM 718 O O . LEU A 1 87 ? 21.781 -0.575 0.439 1 98.25 87 LEU A O 1
ATOM 722 N N . ALA A 1 88 ? 23.203 1.016 1.104 1 98 88 ALA A N 1
ATOM 723 C CA . ALA A 1 88 ? 23.984 0.092 1.927 1 98 88 ALA A CA 1
ATOM 724 C C . ALA A 1 88 ? 23.125 -0.503 3.041 1 98 88 ALA A C 1
ATOM 726 O O . ALA A 1 88 ? 23.188 -1.704 3.311 1 98 88 ALA A O 1
ATOM 727 N N . VAL A 1 89 ? 22.359 0.32 3.686 1 98.31 89 VAL A N 1
ATOM 728 C CA . VAL A 1 89 ? 21.484 -0.138 4.762 1 98.31 89 VAL A CA 1
ATOM 729 C C . VAL A 1 89 ? 20.438 -1.103 4.203 1 98.31 89 VAL A C 1
ATOM 731 O O . VAL A 1 89 ? 20.156 -2.137 4.809 1 98.31 89 VAL A O 1
ATOM 734 N N . LEU A 1 90 ? 19.891 -0.753 3.053 1 98.12 90 LEU A N 1
ATOM 735 C CA . LEU A 1 90 ? 18.875 -1.586 2.412 1 98.12 90 LEU A CA 1
ATOM 736 C C . LEU A 1 90 ? 19.422 -2.979 2.117 1 98.12 90 LEU A C 1
ATOM 738 O O . LEU A 1 90 ? 18.781 -3.982 2.449 1 98.12 90 LEU A O 1
ATOM 742 N N . TYR A 1 91 ? 20.594 -3.055 1.547 1 98.38 91 TYR A N 1
ATOM 743 C CA . TYR A 1 91 ? 21.203 -4.34 1.224 1 98.38 91 TYR A CA 1
ATOM 744 C C . TYR A 1 91 ? 21.5 -5.133 2.488 1 98.38 91 TYR A C 1
ATOM 746 O O . TYR A 1 91 ? 21.297 -6.348 2.533 1 98.38 91 TYR A O 1
ATOM 754 N N . SER A 1 92 ? 22.016 -4.453 3.469 1 98.44 92 SER A N 1
ATOM 755 C CA . SER A 1 92 ? 22.312 -5.121 4.73 1 98.44 92 SER A CA 1
ATOM 756 C C . SER A 1 92 ? 21.047 -5.688 5.367 1 98.44 92 SER A C 1
ATOM 758 O O . SER A 1 92 ? 21.047 -6.828 5.836 1 98.44 92 SER A O 1
ATOM 760 N N . TRP A 1 93 ? 20.031 -4.891 5.355 1 98.62 93 TRP A N 1
ATOM 761 C CA . TRP A 1 93 ? 18.75 -5.301 5.914 1 98.62 93 TRP A CA 1
ATOM 762 C C . TRP A 1 93 ? 18.156 -6.465 5.125 1 98.62 93 TRP A C 1
ATOM 764 O O . TRP A 1 93 ? 17.703 -7.449 5.707 1 98.62 93 TRP A O 1
ATOM 774 N N . GLU A 1 94 ? 18.156 -6.359 3.83 1 98.25 94 GLU A N 1
ATOM 775 C CA . GLU A 1 94 ? 17.656 -7.422 2.963 1 98.25 94 GLU A CA 1
ATOM 776 C C . GLU A 1 94 ? 18.406 -8.727 3.199 1 98.25 94 GLU A C 1
ATOM 778 O O . GLU A 1 94 ? 17.797 -9.789 3.312 1 98.25 94 GLU A O 1
ATOM 783 N N . PHE A 1 95 ? 19.672 -8.594 3.287 1 98.5 95 PHE A N 1
ATOM 784 C CA . PHE A 1 95 ? 20.516 -9.766 3.521 1 98.5 95 PHE A CA 1
ATOM 785 C C . PHE A 1 95 ? 20.188 -10.406 4.863 1 98.5 95 PHE A C 1
ATOM 787 O O . PHE A 1 95 ? 19.984 -11.617 4.945 1 98.5 95 PHE A O 1
ATOM 794 N N . SER A 1 96 ? 20.125 -9.625 5.859 1 98.62 96 SER A N 1
ATOM 795 C CA . SER A 1 96 ? 19.859 -10.117 7.211 1 98.62 96 SER A CA 1
ATOM 796 C C . SER A 1 96 ? 18.484 -10.75 7.32 1 98.62 96 SER A C 1
ATOM 798 O O . SER A 1 96 ? 18.344 -11.836 7.879 1 98.62 96 SER A O 1
ATOM 800 N N . CYS A 1 97 ? 17.484 -10.109 6.754 1 98.44 97 CYS A N 1
ATOM 801 C CA . CYS A 1 97 ? 16.141 -10.641 6.793 1 98.44 97 CYS A CA 1
ATOM 802 C C . CYS A 1 97 ? 16.031 -11.93 5.977 1 98.44 97 CYS A C 1
ATOM 804 O O . CYS A 1 97 ? 15.359 -12.875 6.387 1 98.44 97 CYS A O 1
ATOM 806 N N . GLY A 1 98 ? 16.656 -11.875 4.797 1 98.19 98 GLY A N 1
ATOM 807 C CA . GLY A 1 98 ? 16.703 -13.094 4.004 1 98.19 98 GLY A CA 1
ATOM 808 C C . GLY A 1 98 ? 17.328 -14.266 4.734 1 98.19 98 GLY A C 1
ATOM 809 O O . GLY A 1 98 ? 16.828 -15.391 4.672 1 98.19 98 GLY A O 1
ATOM 810 N N . LEU A 1 99 ? 18.438 -14.031 5.383 1 98.19 99 LEU A N 1
ATOM 811 C CA . LEU A 1 99 ? 19.125 -15.062 6.16 1 98.19 99 LEU A CA 1
ATOM 812 C C . LEU A 1 99 ? 18.203 -15.617 7.242 1 98.19 99 LEU A C 1
ATOM 814 O O . LEU A 1 99 ? 18.141 -16.828 7.445 1 98.19 99 LEU A O 1
ATOM 818 N N . LEU A 1 100 ? 17.516 -14.758 7.906 1 98.12 100 LEU A N 1
ATOM 819 C CA . LE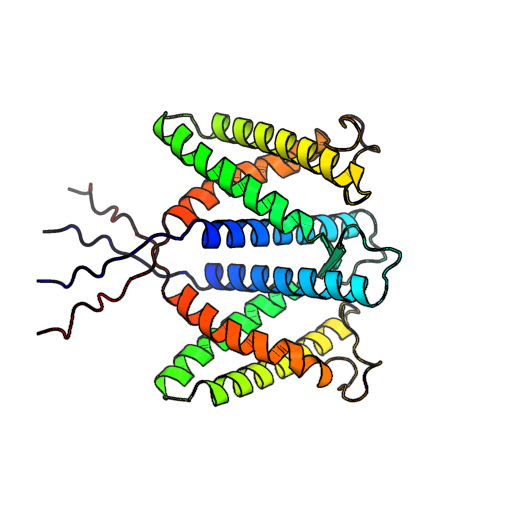U A 1 100 ? 16.594 -15.164 8.969 1 98.12 100 LEU A CA 1
ATOM 820 C C . LEU A 1 100 ? 15.438 -15.977 8.398 1 98.12 100 LEU A C 1
ATOM 822 O O . LEU A 1 100 ? 15.125 -17.062 8.906 1 98.12 100 LEU A O 1
ATOM 826 N N . LEU A 1 101 ? 14.797 -15.484 7.375 1 97.81 101 LEU A N 1
ATOM 827 C CA . LEU A 1 101 ? 13.633 -16.141 6.785 1 97.81 101 LEU A CA 1
ATOM 828 C C . LEU A 1 101 ? 14.016 -17.5 6.195 1 97.81 101 LEU A C 1
ATOM 830 O O . LEU A 1 101 ? 13.211 -18.438 6.227 1 97.81 101 LEU A O 1
ATOM 834 N N . ARG A 1 102 ? 15.18 -17.547 5.652 1 96.88 102 ARG A N 1
ATOM 835 C CA . ARG A 1 102 ? 15.664 -18.797 5.051 1 96.88 102 ARG A CA 1
ATOM 836 C C . ARG A 1 102 ? 15.727 -19.906 6.086 1 96.88 102 ARG A C 1
ATOM 838 O O . ARG A 1 102 ? 15.492 -21.078 5.762 1 96.88 102 ARG A O 1
ATOM 845 N N . GLN A 1 103 ? 15.992 -19.625 7.32 1 96.81 103 GLN A N 1
ATOM 846 C CA . GLN A 1 103 ? 16.047 -20.625 8.375 1 96.81 103 GLN A CA 1
ATOM 847 C C . GLN A 1 103 ? 14.695 -21.312 8.547 1 96.81 103 GLN A C 1
ATOM 849 O O . GLN A 1 103 ? 14.625 -22.438 9.039 1 96.81 103 GLN A O 1
ATOM 854 N N . PHE A 1 104 ? 13.641 -20.703 8.102 1 95.38 104 PHE A N 1
ATOM 855 C CA . PHE A 1 104 ? 12.297 -21.25 8.273 1 95.38 104 PHE A CA 1
ATOM 856 C C . PHE A 1 104 ? 11.656 -21.578 6.926 1 95.38 104 PHE A C 1
ATOM 858 O O . PHE A 1 104 ? 10.438 -21.703 6.824 1 95.38 104 PHE A O 1
ATOM 865 N N . ASP A 1 105 ? 12.469 -21.5 5.887 1 93.81 105 ASP A N 1
ATOM 866 C CA . ASP A 1 105 ? 12.008 -21.75 4.527 1 93.81 105 ASP A CA 1
ATOM 867 C C . ASP A 1 105 ? 10.938 -20.734 4.105 1 93.81 105 ASP A C 1
ATOM 869 O O . ASP A 1 105 ? 9.945 -21.109 3.475 1 93.81 105 ASP A O 1
ATOM 873 N N . ALA A 1 106 ? 11.125 -19.5 4.555 1 94.69 106 ALA A N 1
ATOM 874 C CA . ALA A 1 106 ? 10.109 -18.484 4.324 1 94.69 106 ALA A CA 1
ATOM 875 C C . ALA A 1 106 ? 10.641 -17.359 3.434 1 94.69 106 ALA A C 1
ATOM 877 O O . ALA A 1 106 ? 9.945 -16.375 3.176 1 94.69 106 ALA A O 1
ATOM 878 N N . CYS A 1 107 ? 11.859 -17.5 3 1 95.81 107 CYS A N 1
ATOM 879 C CA . CYS A 1 107 ? 12.422 -16.5 2.107 1 95.81 107 CYS A CA 1
ATOM 880 C C . CYS A 1 107 ? 11.789 -16.578 0.724 1 95.81 107 CYS A C 1
ATOM 882 O O . CYS A 1 107 ? 11.844 -17.625 0.073 1 95.81 107 CYS A O 1
ATOM 884 N N . SER A 1 108 ? 11.266 -15.477 0.279 1 92.44 108 SER A N 1
ATOM 885 C CA . SER A 1 108 ? 10.445 -15.531 -0.928 1 92.44 108 SER A CA 1
ATOM 886 C C . SER A 1 108 ? 11.242 -15.102 -2.156 1 92.44 108 SER A C 1
ATOM 888 O O . SER A 1 108 ? 10.727 -15.133 -3.275 1 92.44 108 SER A O 1
ATOM 890 N N . TRP A 1 109 ? 12.438 -14.586 -1.959 1 94.44 109 TRP A N 1
ATOM 891 C CA . TRP A 1 109 ? 13.234 -14.18 -3.111 1 94.44 109 TRP A CA 1
ATOM 892 C C . TRP A 1 109 ? 14.516 -14.992 -3.203 1 94.44 109 TRP A C 1
ATOM 894 O O . TRP A 1 109 ? 14.992 -15.531 -2.199 1 94.44 109 TRP A O 1
ATOM 904 N N . ASP A 1 110 ? 14.969 -15.164 -4.398 1 95.69 110 ASP A N 1
ATOM 905 C CA . ASP A 1 110 ? 16.188 -15.891 -4.703 1 95.69 110 ASP A CA 1
ATOM 906 C C . ASP A 1 110 ? 16.922 -15.273 -5.895 1 95.69 110 ASP A C 1
ATOM 908 O O . ASP A 1 110 ? 16.438 -15.328 -7.023 1 95.69 110 ASP A O 1
ATOM 912 N N . TYR A 1 111 ? 18.125 -14.797 -5.598 1 96.31 111 TYR A N 1
ATOM 913 C CA . TYR A 1 111 ? 18.875 -14.102 -6.633 1 96.31 111 TYR A CA 1
ATOM 914 C C . TYR A 1 111 ? 20.062 -14.93 -7.098 1 96.31 111 TYR A C 1
ATOM 916 O O . TYR A 1 111 ? 21 -14.406 -7.695 1 96.31 111 TYR A O 1
ATOM 924 N N . SER A 1 112 ? 20.047 -16.219 -6.84 1 96.44 112 SER A N 1
ATOM 925 C CA . SER A 1 112 ? 21.172 -17.109 -7.125 1 96.44 112 SER A CA 1
ATOM 926 C C . SER A 1 112 ? 21.469 -17.172 -8.617 1 96.44 112 SER A C 1
ATOM 928 O O . SER A 1 112 ? 22.594 -17.438 -9.023 1 96.44 112 SER A O 1
ATOM 930 N N . HIS A 1 113 ? 20.531 -16.859 -9.406 1 94.31 113 HIS A N 1
ATOM 931 C CA . HIS A 1 113 ? 20.703 -16.953 -10.852 1 94.31 113 HIS A CA 1
ATOM 932 C C . HIS A 1 113 ? 21.406 -15.711 -11.398 1 94.31 113 HIS A C 1
ATOM 934 O O . HIS A 1 113 ? 21.781 -15.672 -12.57 1 94.31 113 HIS A O 1
ATOM 940 N N . TYR A 1 114 ? 21.594 -14.719 -10.625 1 94.81 114 TYR A N 1
ATOM 941 C CA . TYR A 1 114 ? 22.297 -13.508 -11.047 1 94.81 114 TYR A CA 1
ATOM 942 C C . TYR A 1 114 ? 23.797 -13.633 -10.812 1 94.81 114 TYR A C 1
ATOM 944 O O . TYR A 1 114 ? 24.234 -14.375 -9.93 1 94.81 114 TYR A O 1
ATOM 952 N N . GLN A 1 115 ? 24.656 -12.914 -11.461 1 94.5 115 GLN A N 1
ATOM 953 C CA . GLN A 1 115 ? 26.109 -13.023 -11.422 1 94.5 115 GLN A CA 1
ATOM 954 C C . GLN A 1 115 ? 26.672 -12.344 -10.172 1 94.5 115 GLN A C 1
ATOM 956 O O . GLN A 1 115 ? 27.609 -12.859 -9.555 1 94.5 115 GLN A O 1
ATOM 961 N N . TYR A 1 116 ? 26.156 -11.227 -9.773 1 96.94 116 TYR A N 1
ATOM 962 C CA . TYR A 1 116 ? 26.688 -10.461 -8.656 1 96.94 116 TYR A CA 1
ATOM 963 C C . TYR A 1 116 ? 25.797 -10.586 -7.426 1 96.94 116 TYR A C 1
ATOM 965 O O . TYR A 1 116 ? 25.469 -9.586 -6.789 1 96.94 116 TYR A O 1
ATOM 973 N N . ASN A 1 117 ? 25.438 -11.875 -7.176 1 97.31 117 ASN A N 1
ATOM 974 C CA . ASN A 1 117 ? 24.609 -12.117 -5.996 1 97.31 117 ASN A CA 1
ATOM 975 C C . ASN A 1 117 ? 25.469 -12.5 -4.785 1 97.31 117 ASN A C 1
ATOM 977 O O . ASN A 1 117 ? 26.625 -12.875 -4.938 1 97.31 117 ASN A O 1
ATOM 981 N N . LEU A 1 118 ? 25.031 -12.312 -3.594 1 97.5 118 LEU A N 1
ATOM 982 C CA . LEU A 1 118 ? 25.625 -12.773 -2.342 1 97.5 118 LEU A CA 1
ATOM 983 C C . LEU A 1 118 ? 24.703 -13.789 -1.656 1 97.5 118 LEU A C 1
ATOM 985 O O . LEU A 1 118 ? 23.688 -13.414 -1.073 1 97.5 118 LEU A O 1
ATOM 989 N N . MET A 1 119 ? 25.078 -15.156 -1.741 1 97.38 119 MET A N 1
ATOM 990 C CA . MET A 1 119 ? 24.359 -16.281 -1.151 1 97.38 119 MET A CA 1
ATOM 991 C C . MET A 1 119 ? 22.938 -16.344 -1.676 1 97.38 119 MET A C 1
ATOM 993 O O . MET A 1 119 ? 22.047 -16.891 -1.008 1 97.38 119 MET A O 1
ATOM 997 N N . GLY A 1 120 ? 22.641 -15.602 -2.814 1 97.88 120 GLY A N 1
ATOM 998 C CA . GLY A 1 120 ? 21.297 -15.586 -3.396 1 97.88 120 GLY A CA 1
ATOM 999 C C . GLY A 1 120 ? 20.328 -14.695 -2.641 1 97.88 120 GLY A C 1
ATOM 1000 O O . GLY A 1 120 ? 19.141 -14.672 -2.951 1 97.88 120 GLY A O 1
ATOM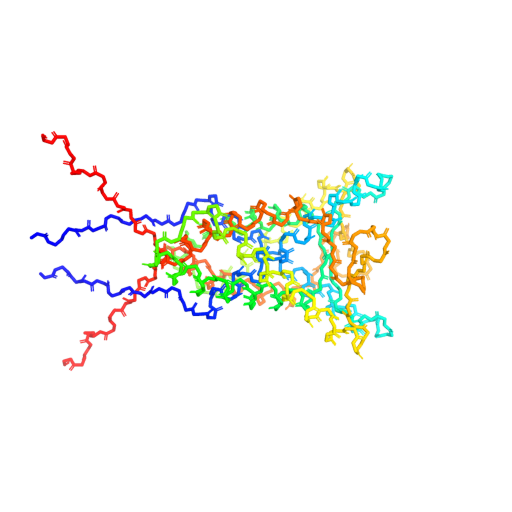 1001 N N . LEU A 1 121 ? 20.844 -13.977 -1.691 1 98.12 121 LEU A N 1
ATOM 1002 C CA . LEU A 1 121 ? 19.969 -13.188 -0.823 1 98.12 121 LEU A CA 1
ATOM 1003 C C . LEU A 1 121 ? 19.938 -11.727 -1.27 1 98.12 121 LEU A C 1
ATOM 1005 O O . LEU A 1 121 ? 18.953 -11.016 -1.013 1 98.12 121 LEU A O 1
ATOM 1009 N N . ILE A 1 122 ? 20.953 -11.266 -1.84 1 98.19 122 ILE A N 1
ATOM 1010 C CA . ILE A 1 122 ? 20.984 -9.938 -2.438 1 98.19 122 ILE A CA 1
ATOM 1011 C C . ILE A 1 122 ? 21.75 -9.992 -3.764 1 98.19 122 ILE A C 1
ATOM 1013 O O . ILE A 1 122 ? 22.469 -10.953 -4.031 1 98.19 122 ILE A O 1
ATOM 1017 N N . THR A 1 123 ? 21.516 -9.078 -4.609 1 97.69 123 THR A N 1
ATOM 1018 C CA . THR A 1 123 ? 22.25 -8.969 -5.867 1 97.69 123 THR A CA 1
ATOM 1019 C C . THR A 1 123 ? 22.516 -7.508 -6.203 1 97.69 123 THR A C 1
ATOM 1021 O O . THR A 1 123 ? 21.656 -6.645 -6.016 1 97.69 123 THR A O 1
ATOM 1024 N N . LEU A 1 124 ? 23.688 -7.234 -6.668 1 96.81 124 LEU A N 1
ATOM 1025 C CA . LEU A 1 124 ? 24.078 -5.871 -7.02 1 96.81 124 LEU A CA 1
ATOM 1026 C C . LEU A 1 124 ? 23.344 -5.406 -8.273 1 96.81 124 LEU A C 1
ATOM 1028 O O . LEU A 1 124 ? 23.219 -4.203 -8.508 1 96.81 124 LEU A O 1
ATOM 1032 N N . GLU A 1 125 ? 22.875 -6.32 -9.07 1 96.12 125 GLU A N 1
ATOM 1033 C CA . GLU A 1 125 ? 22.156 -5.984 -10.297 1 96.12 125 GLU A CA 1
ATOM 1034 C C . GLU A 1 125 ? 20.891 -5.188 -10 1 96.12 125 GLU A C 1
ATOM 1036 O O . GLU A 1 125 ? 20.453 -4.383 -10.82 1 96.12 125 GLU A O 1
ATOM 1041 N N . TYR A 1 126 ? 20.375 -5.387 -8.875 1 96 126 TYR A N 1
ATOM 1042 C CA . TYR A 1 126 ? 19.125 -4.715 -8.516 1 96 126 TYR A CA 1
ATOM 1043 C C . TYR A 1 126 ? 19.391 -3.303 -8 1 96 126 TYR A C 1
ATOM 1045 O O . TYR A 1 126 ? 18.469 -2.531 -7.773 1 96 126 TYR A O 1
ATOM 1053 N N . ALA A 1 127 ? 20.625 -2.891 -7.949 1 96.5 127 ALA A N 1
ATOM 1054 C CA . ALA A 1 127 ? 20.969 -1.521 -7.566 1 96.5 127 ALA A CA 1
ATOM 1055 C C . ALA A 1 127 ? 20.312 -0.513 -8.508 1 96.5 127 ALA A C 1
ATOM 1057 O O . ALA A 1 127 ? 19.953 0.592 -8.094 1 96.5 127 ALA A O 1
ATOM 1058 N N . ILE A 1 128 ? 20.156 -0.906 -9.719 1 95 128 ILE A N 1
ATOM 1059 C CA . ILE A 1 128 ? 19.578 -0.013 -10.719 1 95 128 ILE A CA 1
ATOM 1060 C C . ILE A 1 128 ? 18.141 0.35 -10.32 1 95 128 ILE A C 1
ATOM 1062 O O . ILE A 1 128 ? 17.656 1.434 -10.648 1 95 128 ILE A O 1
ATOM 1066 N N . PHE A 1 129 ? 17.422 -0.543 -9.594 1 95.12 129 PHE A N 1
ATOM 1067 C CA . PHE A 1 129 ? 16.062 -0.296 -9.133 1 95.12 129 PHE A CA 1
ATOM 1068 C C . PHE A 1 129 ? 16.078 0.345 -7.746 1 95.12 129 PHE A C 1
ATOM 1070 O O . PHE A 1 129 ? 15.25 1.221 -7.457 1 95.12 129 PHE A O 1
ATOM 1077 N N . TRP A 1 130 ? 17.016 -0.026 -6.879 1 97.31 130 TRP A N 1
ATOM 1078 C CA . TRP A 1 130 ? 17.062 0.425 -5.492 1 97.31 130 TRP A CA 1
ATOM 1079 C C . TRP A 1 130 ? 17.484 1.888 -5.41 1 97.31 130 TRP A C 1
ATOM 1081 O O . TRP A 1 130 ? 16.984 2.637 -4.566 1 97.31 130 TRP A O 1
ATOM 1091 N N . LEU A 1 131 ? 18.359 2.275 -6.277 1 97.44 131 LEU A N 1
ATOM 1092 C CA . LEU A 1 131 ? 18.906 3.625 -6.18 1 97.44 131 LEU A CA 1
ATOM 1093 C C . LEU A 1 131 ? 17.828 4.672 -6.41 1 97.44 131 LEU A C 1
ATOM 1095 O O . LEU A 1 131 ? 17.656 5.582 -5.598 1 97.44 131 LEU A O 1
ATOM 1099 N N . PRO A 1 132 ? 17.078 4.543 -7.496 1 97.12 132 PRO A N 1
ATOM 1100 C CA . PRO A 1 132 ? 15.969 5.488 -7.656 1 97.12 132 PRO A CA 1
ATOM 1101 C C . PRO A 1 132 ? 14.969 5.43 -6.504 1 97.12 132 PRO A C 1
ATOM 1103 O O . PRO A 1 132 ? 14.398 6.453 -6.121 1 97.12 132 PRO A O 1
ATOM 1106 N N . LEU A 1 133 ? 14.742 4.297 -5.996 1 97.25 133 LEU A N 1
ATOM 1107 C CA . LEU A 1 133 ? 13.82 4.156 -4.871 1 97.25 133 LEU A CA 1
ATOM 1108 C C . LEU A 1 133 ? 14.375 4.84 -3.627 1 97.25 133 LEU A C 1
ATOM 1110 O O . LEU A 1 133 ? 13.617 5.418 -2.842 1 97.25 133 LEU A O 1
ATOM 1114 N N . CYS A 1 134 ? 15.656 4.703 -3.404 1 97.94 134 CYS A N 1
ATOM 1115 C CA . CYS A 1 134 ? 16.281 5.41 -2.293 1 97.94 134 CYS A CA 1
ATOM 1116 C C . CYS A 1 134 ? 16.109 6.914 -2.434 1 97.94 134 CYS A C 1
ATOM 1118 O O . CYS A 1 134 ? 15.797 7.602 -1.458 1 97.94 134 CYS A O 1
ATOM 1120 N N . ALA A 1 135 ? 16.344 7.398 -3.635 1 97.69 135 ALA A N 1
ATOM 1121 C CA . ALA A 1 135 ? 16.125 8.82 -3.896 1 97.69 135 ALA A CA 1
ATOM 1122 C C . ALA A 1 135 ? 14.68 9.211 -3.609 1 97.69 135 ALA A C 1
ATOM 1124 O O . ALA A 1 135 ? 14.422 10.242 -2.975 1 97.69 135 ALA A O 1
ATOM 1125 N N . TRP A 1 136 ? 13.797 8.383 -4.055 1 97.56 136 TRP A N 1
ATOM 1126 C CA . TRP A 1 136 ? 12.375 8.609 -3.828 1 97.56 136 TRP A CA 1
ATOM 1127 C C . TRP A 1 136 ? 12.047 8.594 -2.338 1 97.56 136 TRP A C 1
ATOM 1129 O O . TRP A 1 136 ? 11.25 9.414 -1.861 1 97.56 136 TRP A O 1
ATOM 1139 N N . ASN A 1 137 ? 12.648 7.668 -1.61 1 96.62 137 ASN A N 1
ATOM 1140 C CA . ASN A 1 137 ? 12.398 7.562 -0.177 1 96.62 137 ASN A CA 1
ATOM 1141 C C . ASN A 1 137 ? 12.836 8.828 0.562 1 96.62 137 ASN A C 1
ATOM 1143 O O . ASN A 1 137 ? 12.211 9.211 1.556 1 96.62 137 ASN A O 1
ATOM 1147 N N . ASP A 1 138 ? 13.883 9.391 0.079 1 96.75 138 ASP A N 1
ATOM 1148 C CA . ASP A 1 138 ? 14.352 10.633 0.677 1 96.75 138 ASP A CA 1
ATOM 1149 C C . ASP A 1 138 ? 13.266 11.703 0.639 1 96.75 138 ASP A C 1
ATOM 1151 O O . ASP A 1 138 ? 13.023 12.391 1.636 1 96.75 138 ASP A O 1
ATOM 1155 N N . VAL A 1 139 ? 12.602 11.781 -0.436 1 95.5 139 VAL A N 1
ATOM 1156 C CA . VAL A 1 139 ? 11.5 12.727 -0.611 1 95.5 139 VAL A CA 1
ATOM 1157 C C . VAL A 1 139 ? 10.305 12.289 0.24 1 95.5 139 VAL A C 1
ATOM 1159 O O . VAL A 1 139 ? 9.656 13.125 0.882 1 95.5 139 VAL A O 1
ATOM 1162 N N . LEU A 1 140 ? 10.094 11.055 0.255 1 97.31 140 LEU A N 1
ATOM 1163 C CA . LEU A 1 140 ? 8.969 10.484 0.984 1 97.31 140 LEU A CA 1
ATOM 1164 C C . LEU A 1 140 ? 9.109 10.734 2.482 1 97.31 140 LEU A C 1
ATOM 1166 O O . LEU A 1 140 ? 8.117 11.016 3.16 1 97.31 140 LEU A O 1
ATOM 1170 N N . TYR A 1 141 ? 10.312 10.633 3.002 1 97.94 141 TYR A N 1
ATOM 1171 C CA . TYR A 1 141 ? 10.547 10.883 4.418 1 97.94 141 TYR A CA 1
ATOM 1172 C C . TYR A 1 141 ? 10.195 12.328 4.781 1 97.94 141 TYR A C 1
ATOM 1174 O O . TYR A 1 141 ? 9.492 12.57 5.766 1 97.94 141 TYR A O 1
ATOM 1182 N N . LYS A 1 142 ? 10.68 13.234 3.979 1 96.25 142 LYS A N 1
ATOM 1183 C CA . LYS A 1 142 ? 10.367 14.641 4.203 1 96.25 142 LYS A CA 1
ATOM 1184 C C . LYS A 1 142 ? 8.859 14.875 4.203 1 96.25 142 LYS A C 1
ATOM 1186 O O . LYS A 1 142 ? 8.336 15.586 5.062 1 96.25 142 LYS A O 1
ATOM 1191 N N . TYR A 1 143 ? 8.25 14.242 3.27 1 97 143 TYR A N 1
ATOM 1192 C CA . TYR A 1 143 ? 6.805 14.398 3.111 1 97 143 TYR A CA 1
ATOM 1193 C C . TYR A 1 143 ? 6.062 13.883 4.336 1 97 143 TYR A C 1
ATOM 1195 O O . TYR A 1 143 ? 5.25 14.602 4.926 1 97 143 TYR A O 1
ATOM 1203 N N . LEU A 1 144 ? 6.336 12.688 4.781 1 97.69 144 LEU A N 1
ATOM 1204 C CA . LEU A 1 144 ? 5.609 12.062 5.883 1 97.69 144 LEU A CA 1
ATOM 1205 C C . LEU A 1 144 ? 5.887 12.789 7.195 1 97.69 144 LEU A C 1
ATOM 1207 O O . LEU A 1 144 ? 4.988 12.945 8.023 1 97.69 144 LEU A O 1
ATOM 1211 N N . LEU A 1 145 ? 7.074 13.234 7.352 1 97.38 145 LEU A N 1
ATOM 1212 C CA . LEU A 1 145 ? 7.457 13.922 8.586 1 97.38 145 LEU A CA 1
ATOM 1213 C C . LEU A 1 145 ? 6.812 15.297 8.664 1 97.38 145 LEU A C 1
ATOM 1215 O O . LEU A 1 145 ? 6.699 15.875 9.75 1 97.38 145 LEU A O 1
ATOM 1219 N N . SER A 1 146 ? 6.406 15.805 7.527 1 96.81 146 SER A N 1
ATOM 1220 C CA . SER A 1 146 ? 5.812 17.141 7.492 1 96.81 146 SER A CA 1
ATOM 1221 C C . SER A 1 146 ? 4.309 17.078 7.742 1 96.81 146 SER A C 1
ATOM 1223 O O . SER A 1 146 ? 3.676 18.109 7.992 1 96.81 146 SER A O 1
ATOM 1225 N N . LEU A 1 147 ? 3.719 15.945 7.625 1 96.81 147 LEU A N 1
ATOM 1226 C CA . LEU A 1 147 ? 2.279 15.812 7.809 1 96.81 147 LEU A CA 1
ATOM 1227 C C . LEU A 1 147 ? 1.892 16.047 9.266 1 96.81 147 LEU A C 1
ATOM 1229 O O . LEU A 1 147 ? 2.59 15.602 10.18 1 96.81 147 LEU A O 1
ATOM 1233 N N . LYS A 1 148 ? 0.79 16.781 9.43 1 96.25 148 LYS A N 1
ATOM 1234 C CA . LYS A 1 148 ? 0.266 17.078 10.766 1 96.25 148 LYS A CA 1
ATOM 1235 C C . LYS A 1 148 ? -1.21 16.703 10.867 1 96.25 148 LYS A C 1
ATOM 1237 O O . LYS A 1 148 ? -1.942 16.766 9.875 1 96.25 148 LYS A O 1
ATOM 1242 N N . LEU A 1 149 ? -1.622 16.266 12.023 1 95.06 149 LEU A N 1
ATOM 1243 C CA . LEU A 1 149 ? -3.012 15.977 12.359 1 95.06 149 LEU A CA 1
ATOM 1244 C C . LEU A 1 149 ? -3.516 16.938 13.438 1 95.06 149 LEU A C 1
ATOM 1246 O O . LEU A 1 149 ? -2.967 16.969 14.539 1 95.06 149 LEU A O 1
ATOM 1250 N N . PRO A 1 150 ? -4.527 17.703 13.148 1 90.38 150 PRO A N 1
ATOM 1251 C CA . PRO A 1 150 ? -5.062 18.609 14.164 1 90.38 150 PRO A CA 1
ATOM 1252 C C . PRO A 1 150 ? -5.66 17.875 15.359 1 90.38 150 PRO A C 1
ATOM 1254 O O . PRO A 1 150 ? -6.281 16.828 15.203 1 90.38 150 PRO A O 1
ATOM 1257 N N . GLN A 1 151 ? -5.273 18.234 16.578 1 84.5 151 GLN A N 1
ATOM 1258 C CA . GLN A 1 151 ? -5.805 17.641 17.797 1 84.5 151 GLN A CA 1
ATOM 1259 C C . GLN A 1 151 ? -6.867 18.531 18.438 1 84.5 151 GLN A C 1
ATOM 1261 O O . GLN A 1 151 ? -6.734 19.766 18.438 1 84.5 151 GLN A O 1
ATOM 1266 N N . HIS A 1 152 ? -8.133 18.188 18.516 1 70.06 152 HIS A N 1
ATOM 1267 C CA . HIS A 1 152 ? -9.156 18.969 19.203 1 70.06 152 HIS A CA 1
ATOM 1268 C C . HIS A 1 152 ? -8.859 19.078 20.688 1 70.06 152 HIS A C 1
ATOM 1270 O O . HIS A 1 152 ? -8.578 18.062 21.344 1 70.06 152 HIS A O 1
ATOM 1276 N N . SER A 1 153 ? -8.508 20.281 21.219 1 58.47 153 SER A N 1
ATOM 1277 C CA . SER A 1 153 ? -8.297 20.516 22.641 1 58.47 153 SER A CA 1
ATOM 1278 C C . SER A 1 153 ? -9.547 20.188 23.453 1 58.47 153 SER A C 1
ATOM 1280 O O . SER A 1 153 ? -10.633 20.703 23.172 1 58.47 153 SER A O 1
ATOM 1282 N N . THR A 1 154 ? -9.852 19.078 23.859 1 51.78 154 THR A N 1
ATOM 1283 C CA . THR A 1 154 ? -10.914 18.828 24.828 1 51.78 154 THR A CA 1
ATOM 1284 C C . THR A 1 154 ? -10.773 19.766 26.031 1 51.78 154 THR A C 1
ATOM 1286 O O . THR A 1 154 ? -11.195 19.438 27.141 1 51.78 154 THR A O 1
ATOM 1289 N N . ARG A 1 155 ? -10.117 20.969 26.156 1 48.22 155 ARG A N 1
ATOM 1290 C CA . ARG A 1 155 ? -10.117 21.703 27.422 1 48.22 155 ARG A CA 1
ATOM 1291 C C . ARG A 1 155 ? -11.5 22.281 27.719 1 48.22 155 ARG A C 1
ATOM 1293 O O . ARG A 1 155 ? -11.68 23.5 27.703 1 48.22 155 ARG A O 1
ATOM 1300 N N . GLU A 1 156 ? -12.602 22.078 27.031 1 44.16 156 GLU A N 1
ATOM 1301 C CA . GLU A 1 156 ? -13.727 22.875 27.531 1 44.16 156 GLU A CA 1
ATOM 1302 C C . GLU A 1 156 ? -13.922 22.641 29.031 1 44.16 156 GLU A C 1
ATOM 1304 O O . GLU A 1 156 ? -14.133 23.609 29.781 1 44.16 156 GLU A O 1
ATOM 1309 N N . LYS A 1 157 ? -14.719 21.594 29.469 1 46.12 157 LYS A N 1
ATOM 1310 C CA . LYS A 1 157 ? -15.867 21.703 30.375 1 46.12 157 LYS A CA 1
ATOM 1311 C C . LYS A 1 157 ? -15.406 21.859 31.828 1 46.12 157 LYS A C 1
ATOM 1313 O O . LYS A 1 157 ? -16.219 21.781 32.75 1 46.12 157 LYS A O 1
ATOM 1318 N N . SER A 1 158 ? -14.156 21.531 32.219 1 41.62 158 SER A N 1
ATOM 1319 C CA . SER A 1 158 ? -14.281 21.422 33.656 1 41.62 158 SER A CA 1
ATOM 1320 C C . SER A 1 158 ? -14.352 22.797 34.312 1 41.62 158 SER A C 1
ATOM 1322 O O . SER A 1 158 ? -13.859 23 35.406 1 41.62 158 SER A O 1
ATOM 1324 N N . THR A 1 159 ? -14.883 23.859 33.625 1 34.06 159 THR A N 1
ATOM 1325 C CA . THR A 1 159 ? -15.289 24.875 34.562 1 34.06 159 THR A CA 1
ATOM 1326 C C . THR A 1 159 ? -16.609 24.484 35.25 1 34.06 159 THR A C 1
ATOM 1328 O O . THR A 1 159 ? -17.516 23.969 34.594 1 34.06 159 THR A O 1
ATOM 1331 N N . MET B 1 1 ? 3.107 39.094 15.438 1 30.94 1 MET B N 1
ATOM 1332 C CA . MET B 1 1 ? 2.25 38.562 14.383 1 30.94 1 MET B CA 1
ATOM 1333 C C . MET B 1 1 ? 2.588 37.094 14.094 1 30.94 1 MET B C 1
ATOM 1335 O O . MET B 1 1 ? 3.693 36.781 13.641 1 30.94 1 MET B O 1
ATOM 1339 N N . GLY B 1 2 ? 2.283 36.156 14.828 1 41.53 2 GLY B N 1
ATOM 1340 C CA . GLY B 1 2 ? 2.65 34.75 14.742 1 41.53 2 GLY B CA 1
ATOM 1341 C C . GLY B 1 2 ? 2.506 34.156 13.344 1 41.53 2 GLY B C 1
ATOM 1342 O O . GLY B 1 2 ? 1.464 34.344 12.703 1 41.53 2 GLY B O 1
ATOM 1343 N N . SER B 1 3 ? 3.439 34.156 12.531 1 46.94 3 SER B N 1
ATOM 1344 C CA . SER B 1 3 ? 3.471 33.812 11.117 1 46.94 3 SER B CA 1
ATOM 1345 C C . SER B 1 3 ? 2.578 32.594 10.844 1 46.94 3 SER B C 1
ATOM 1347 O O . SER B 1 3 ? 2.738 31.547 11.461 1 46.94 3 SER B O 1
ATOM 1349 N N . LYS B 1 4 ? 1.272 32.781 10.766 1 54.59 4 LYS B N 1
ATOM 1350 C CA . LYS B 1 4 ? 0.268 31.781 10.414 1 54.59 4 LYS B CA 1
ATOM 1351 C C . LYS B 1 4 ? 0.755 30.891 9.281 1 54.59 4 LYS B C 1
ATOM 1353 O O . LYS B 1 4 ? 1.001 31.359 8.172 1 54.59 4 LYS B O 1
ATOM 1358 N N . THR B 1 5 ? 1.637 29.859 9.5 1 65.25 5 THR B N 1
ATOM 1359 C CA . THR B 1 5 ? 2.094 28.922 8.477 1 65.25 5 THR B CA 1
ATOM 1360 C C . THR B 1 5 ? 0.909 28.312 7.734 1 65.25 5 THR B C 1
ATOM 1362 O O . THR B 1 5 ? 0.005 27.75 8.359 1 65.25 5 THR B O 1
ATOM 1365 N N . ASP B 1 6 ? 0.666 28.75 6.523 1 85.88 6 ASP B N 1
ATOM 1366 C CA . ASP B 1 6 ? -0.385 28.25 5.648 1 85.88 6 ASP B CA 1
ATOM 1367 C C . ASP B 1 6 ? -0.25 26.734 5.445 1 85.88 6 ASP B C 1
ATOM 1369 O O . ASP B 1 6 ? 0.86 26.203 5.453 1 85.88 6 ASP B O 1
ATOM 1373 N N . SER B 1 7 ? -1.223 25.984 5.75 1 92.06 7 SER B N 1
ATOM 1374 C CA . SER B 1 7 ? -1.225 24.531 5.547 1 92.06 7 SER B CA 1
ATOM 1375 C C . SER B 1 7 ? -2.27 24.125 4.516 1 92.06 7 SER B C 1
ATOM 1377 O O . SER B 1 7 ? -3.256 24.844 4.305 1 92.06 7 SER B O 1
ATOM 1379 N N . ARG B 1 8 ? -1.933 23.109 3.754 1 94.38 8 ARG B N 1
ATOM 1380 C CA . ARG B 1 8 ? -2.893 22.562 2.809 1 94.38 8 ARG B CA 1
ATOM 1381 C C . ARG B 1 8 ? -3.24 21.109 3.168 1 94.38 8 ARG B C 1
ATOM 1383 O O . ARG B 1 8 ? -2.449 20.422 3.811 1 94.38 8 ARG B O 1
ATOM 1390 N N . GLY B 1 9 ? -4.434 20.719 2.77 1 95.94 9 GLY B N 1
ATOM 1391 C CA . GLY B 1 9 ? -4.762 19.297 2.881 1 95.94 9 GLY B CA 1
ATOM 1392 C C . GLY B 1 9 ? -4.117 18.453 1.803 1 95.94 9 GLY B C 1
ATOM 1393 O O . GLY B 1 9 ? -3.457 18.969 0.905 1 95.94 9 GLY B O 1
ATOM 1394 N N . LEU B 1 10 ? -4.348 17.203 2.023 1 97.38 10 LEU B N 1
ATOM 1395 C CA . LEU B 1 10 ? -3.846 16.312 0.986 1 97.38 10 LEU B CA 1
ATOM 1396 C C . LEU B 1 10 ? -4.578 16.531 -0.332 1 97.38 10 LEU B C 1
ATOM 1398 O O . LEU B 1 10 ? -5.797 16.719 -0.344 1 97.38 10 LEU B O 1
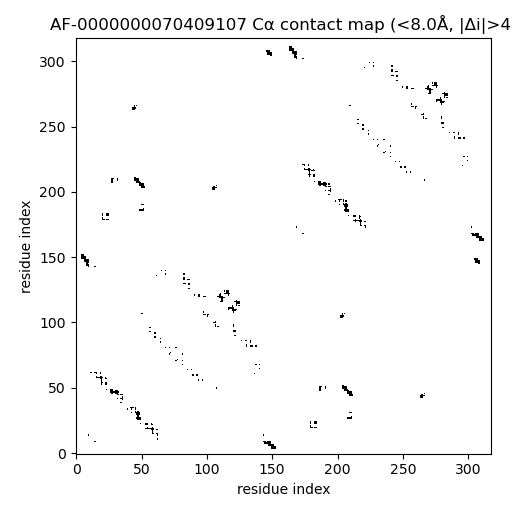ATOM 1402 N N . THR B 1 11 ? -3.814 16.547 -1.383 1 97.69 11 THR B N 1
ATOM 1403 C CA . THR B 1 11 ? -4.43 16.672 -2.701 1 97.69 11 THR B CA 1
ATOM 1404 C C . THR B 1 11 ? -5.203 15.398 -3.051 1 97.69 11 THR B C 1
ATOM 1406 O O . THR B 1 11 ? -5.051 14.367 -2.391 1 97.69 11 THR B O 1
ATOM 1409 N N . ALA B 1 12 ? -6.055 15.516 -4.043 1 97.81 12 ALA B N 1
ATOM 1410 C CA . ALA B 1 12 ? -6.797 14.359 -4.531 1 97.81 12 ALA B CA 1
ATOM 1411 C C . ALA B 1 12 ? -5.848 13.25 -4.977 1 97.81 12 ALA B C 1
ATOM 1413 O O . ALA B 1 12 ? -6.082 12.07 -4.691 1 97.81 12 ALA B O 1
ATOM 1414 N N . ALA B 1 13 ? -4.816 13.609 -5.66 1 97.88 13 ALA B N 1
ATOM 1415 C CA . ALA B 1 13 ? -3.859 12.641 -6.18 1 97.88 13 ALA B CA 1
ATOM 1416 C C . ALA B 1 13 ? -3.166 11.891 -5.043 1 97.88 13 ALA B C 1
ATOM 1418 O O . ALA B 1 13 ? -2.951 10.68 -5.125 1 97.88 13 ALA B O 1
ATOM 1419 N N . GLU B 1 14 ? -2.801 12.547 -3.957 1 98 14 GLU B N 1
ATOM 1420 C CA . GLU B 1 14 ? -2.146 11.938 -2.801 1 98 14 GLU B CA 1
ATOM 1421 C C . GLU B 1 14 ? -3.076 10.953 -2.098 1 98 14 GLU B C 1
ATOM 1423 O O . GLU B 1 14 ? -2.652 9.859 -1.712 1 98 14 GLU B O 1
ATOM 1428 N N . ARG B 1 15 ? -4.312 11.352 -1.996 1 98.38 15 ARG B N 1
ATOM 1429 C CA . ARG B 1 15 ? -5.281 10.469 -1.346 1 98.38 15 ARG B CA 1
ATOM 1430 C C . ARG B 1 15 ? -5.598 9.258 -2.219 1 98.38 15 ARG B C 1
ATOM 1432 O O . ARG B 1 15 ? -5.703 8.141 -1.719 1 98.38 15 ARG B O 1
ATOM 1439 N N . LEU B 1 16 ? -5.699 9.523 -3.531 1 98.56 16 LEU B N 1
ATOM 1440 C CA . LEU B 1 16 ? -5.914 8.43 -4.473 1 98.56 16 LEU B CA 1
ATOM 1441 C C . LEU B 1 16 ? -4.781 7.41 -4.395 1 98.56 16 LEU B C 1
ATOM 1443 O O . LEU B 1 16 ? -5.023 6.203 -4.414 1 98.56 16 LEU B O 1
ATOM 1447 N N . PHE B 1 17 ? -3.645 7.887 -4.332 1 98.31 17 PHE B N 1
ATOM 1448 C CA . PHE B 1 17 ? -2.479 7.016 -4.246 1 98.31 17 PHE B CA 1
ATOM 1449 C C . PHE B 1 17 ? -2.51 6.195 -2.961 1 98.31 17 PHE B C 1
ATOM 1451 O O . PHE B 1 17 ? -2.262 4.988 -2.984 1 98.31 17 PHE B O 1
ATOM 1458 N N . PHE B 1 18 ? -2.838 6.852 -1.806 1 98.31 18 PHE B N 1
ATOM 1459 C CA . PHE B 1 18 ? -2.928 6.156 -0.526 1 98.31 18 PHE B CA 1
ATOM 1460 C C . PHE B 1 18 ? -4.004 5.078 -0.57 1 98.31 18 PHE B C 1
ATOM 1462 O O . PHE B 1 18 ? -3.781 3.953 -0.119 1 98.31 18 PHE B O 1
ATOM 1469 N N . TYR B 1 19 ? -5.07 5.391 -1.148 1 98.69 19 TYR B N 1
ATOM 1470 C CA . TYR B 1 19 ? -6.18 4.445 -1.222 1 98.69 19 TYR B CA 1
ATOM 1471 C C . TYR B 1 19 ? -5.816 3.238 -2.076 1 98.69 19 TYR B C 1
ATOM 1473 O O . TYR B 1 19 ? -6.156 2.102 -1.735 1 98.69 19 TYR B O 1
ATOM 1481 N N . GLY B 1 20 ? -5.207 3.523 -3.15 1 98.56 20 GLY B N 1
ATOM 1482 C CA . GLY B 1 20 ? -4.746 2.426 -3.984 1 98.56 20 GLY B CA 1
ATOM 1483 C C . GLY B 1 20 ? -3.783 1.495 -3.27 1 98.56 20 GLY B C 1
ATOM 1484 O O . GLY B 1 20 ? -3.93 0.273 -3.336 1 98.56 20 GLY B O 1
ATOM 1485 N N . MET B 1 21 ? -2.84 2.07 -2.568 1 98.31 21 MET B N 1
ATOM 1486 C CA . MET B 1 21 ? -1.878 1.273 -1.814 1 98.31 21 MET B CA 1
ATOM 1487 C C . MET B 1 21 ? -2.576 0.459 -0.731 1 98.31 21 MET B C 1
ATOM 1489 O O . MET B 1 21 ? -2.242 -0.707 -0.513 1 98.31 21 MET B O 1
ATOM 1493 N N . HIS B 1 22 ? -3.5 1.12 -0.083 1 98.44 22 HIS B N 1
ATOM 1494 C CA . HIS B 1 22 ? -4.254 0.424 0.955 1 98.44 22 HIS B CA 1
ATOM 1495 C C . HIS B 1 22 ? -5.02 -0.76 0.376 1 98.44 22 HIS B C 1
ATOM 1497 O O . HIS B 1 22 ? -5.117 -1.812 1.011 1 98.44 22 HIS B O 1
ATOM 1503 N N . GLY B 1 23 ? -5.566 -0.562 -0.769 1 97.94 23 GLY B N 1
ATOM 1504 C CA . GLY B 1 23 ? -6.246 -1.656 -1.443 1 97.94 23 GLY B CA 1
ATOM 1505 C C . GLY B 1 23 ? -5.332 -2.83 -1.744 1 97.94 23 GLY B C 1
ATOM 1506 O O . GLY B 1 23 ? -5.703 -3.984 -1.521 1 97.94 23 GLY B O 1
ATOM 1507 N N . LEU B 1 24 ? -4.148 -2.537 -2.287 1 98.12 24 LEU B N 1
ATOM 1508 C CA . LEU B 1 24 ? -3.178 -3.596 -2.539 1 98.12 24 LEU B CA 1
ATOM 1509 C C . LEU B 1 24 ? -2.824 -4.332 -1.249 1 98.12 24 LEU B C 1
ATOM 1511 O O . LEU B 1 24 ? -2.691 -5.555 -1.244 1 98.12 24 LEU B O 1
ATOM 1515 N N . PHE B 1 25 ? -2.695 -3.562 -0.193 1 98.31 25 PHE B N 1
ATOM 1516 C CA . PHE B 1 25 ? -2.416 -4.145 1.115 1 98.31 25 PHE B CA 1
ATOM 1517 C C . PHE B 1 25 ? -3.51 -5.125 1.517 1 98.31 25 PHE B C 1
ATOM 1519 O O . PHE B 1 25 ? -3.223 -6.258 1.911 1 98.31 25 PHE B O 1
ATOM 1526 N N . ASP B 1 26 ? -4.734 -4.703 1.399 1 97.5 26 ASP B N 1
ATOM 1527 C CA . ASP B 1 26 ? -5.863 -5.555 1.767 1 97.5 26 ASP B CA 1
ATOM 1528 C C . ASP B 1 26 ? -5.863 -6.848 0.956 1 97.5 26 ASP B C 1
ATOM 1530 O O . ASP B 1 26 ? -6.102 -7.93 1.501 1 97.5 26 ASP B O 1
ATOM 1534 N N . GLU B 1 27 ? -5.621 -6.707 -0.289 1 96.62 27 GLU B N 1
ATOM 1535 C CA . GLU B 1 27 ? -5.664 -7.871 -1.169 1 96.62 27 GLU B CA 1
ATOM 1536 C C . GLU B 1 27 ? -4.539 -8.852 -0.848 1 96.62 27 GLU B C 1
ATOM 1538 O O . GLU B 1 27 ? -4.758 -10.062 -0.791 1 96.62 27 GLU B O 1
ATOM 1543 N N . ILE B 1 28 ? -3.363 -8.328 -0.676 1 96.31 28 ILE B N 1
ATOM 1544 C CA . ILE B 1 28 ? -2.213 -9.18 -0.385 1 96.31 28 ILE B CA 1
ATOM 1545 C C . ILE B 1 28 ? -2.455 -9.945 0.911 1 96.31 28 ILE B C 1
ATOM 1547 O O . ILE B 1 28 ? -2.236 -11.164 0.969 1 96.31 28 ILE B O 1
ATOM 1551 N N . VAL B 1 29 ? -2.912 -9.273 1.909 1 96.12 29 VAL B N 1
ATOM 1552 C CA . VAL B 1 29 ? -3.18 -9.906 3.197 1 96.12 29 VAL B CA 1
ATOM 1553 C C . VAL B 1 29 ? -4.281 -10.953 3.039 1 96.12 29 VAL B C 1
ATOM 1555 O O . VAL B 1 29 ? -4.145 -12.086 3.51 1 96.12 29 VAL B O 1
ATOM 1558 N N . PHE B 1 30 ? -5.297 -10.633 2.326 1 95.25 30 PHE B N 1
ATOM 1559 C CA . PHE B 1 30 ? -6.434 -11.539 2.156 1 95.25 30 PHE B CA 1
ATOM 1560 C C . PHE B 1 30 ? -6.02 -12.789 1.397 1 95.25 30 PHE B C 1
ATOM 1562 O O . PHE B 1 30 ? -6.297 -13.906 1.838 1 95.25 30 PHE B O 1
ATOM 1569 N N . THR B 1 31 ? -5.375 -12.586 0.263 1 94.12 31 THR B N 1
ATOM 1570 C CA . THR B 1 31 ? -5.035 -13.734 -0.566 1 94.12 31 THR B CA 1
ATOM 1571 C C . THR B 1 31 ? -3.971 -14.594 0.109 1 94.12 31 THR B C 1
ATOM 1573 O O . THR B 1 31 ? -3.969 -15.82 -0.036 1 94.12 31 THR B O 1
ATOM 1576 N N . ALA B 1 32 ? -3.051 -14 0.832 1 93.94 32 ALA B N 1
ATOM 1577 C CA . ALA B 1 32 ? -2.057 -14.766 1.577 1 93.94 32 ALA B CA 1
ATOM 1578 C C . ALA B 1 32 ? -2.719 -15.625 2.652 1 93.94 32 ALA B C 1
ATOM 1580 O O . ALA B 1 32 ? -2.436 -16.812 2.764 1 93.94 32 ALA B O 1
ATOM 1581 N N . LEU B 1 33 ? -3.633 -15.055 3.406 1 91.5 33 LEU B N 1
ATOM 1582 C CA . LEU B 1 33 ? -4.285 -15.766 4.5 1 91.5 33 LEU B CA 1
ATOM 1583 C C . LEU B 1 33 ? -5.25 -16.812 3.965 1 91.5 33 LEU B C 1
ATOM 1585 O O . LEU B 1 33 ? -5.402 -17.891 4.562 1 91.5 33 LEU B O 1
ATOM 1589 N N . TYR B 1 34 ? -5.883 -16.422 2.922 1 88.06 34 TYR B N 1
ATOM 1590 C CA . TYR B 1 34 ? -6.777 -17.391 2.291 1 88.06 34 TYR B CA 1
ATOM 1591 C C . TYR B 1 34 ? -6.016 -18.641 1.876 1 88.06 34 TYR B C 1
ATOM 1593 O O . TYR B 1 34 ? -6.492 -19.75 2.084 1 88.06 34 TYR B O 1
ATOM 1601 N N . ASP B 1 35 ? -4.879 -18.469 1.346 1 85.56 35 ASP B N 1
ATOM 1602 C CA . ASP B 1 35 ? -4.051 -19.594 0.902 1 85.56 35 ASP B CA 1
ATOM 1603 C C . ASP B 1 35 ? -3.574 -20.422 2.088 1 85.56 35 ASP B C 1
ATOM 1605 O O . ASP B 1 35 ? -3.463 -21.656 1.987 1 85.56 35 ASP B O 1
ATOM 1609 N N . VAL B 1 36 ? -3.254 -19.844 3.15 1 84.25 36 VAL B N 1
ATOM 1610 C CA . VAL B 1 36 ? -2.797 -20.562 4.34 1 84.25 36 VAL B CA 1
ATOM 1611 C C . VAL B 1 36 ? -3.92 -21.453 4.871 1 84.25 36 VAL B C 1
ATOM 1613 O O . VAL B 1 36 ? -3.674 -22.578 5.305 1 84.25 36 VAL B O 1
ATOM 1616 N N . VAL B 1 37 ? -5.094 -20.969 4.809 1 80.56 37 VAL B N 1
ATOM 1617 C CA . VAL B 1 37 ? -6.238 -21.688 5.367 1 80.56 37 VAL B CA 1
ATOM 1618 C C . VAL B 1 37 ? -6.66 -22.812 4.426 1 80.56 37 VAL B C 1
ATOM 1620 O O . VAL B 1 37 ? -6.961 -23.922 4.871 1 80.56 37 VAL B O 1
ATOM 1623 N N . TYR B 1 38 ? -6.535 -22.578 3.193 1 79.31 38 TYR B N 1
ATOM 1624 C CA . TYR B 1 38 ? -7.109 -23.531 2.25 1 79.31 38 TYR B CA 1
ATOM 1625 C C . TYR B 1 38 ? -6.023 -24.359 1.589 1 79.31 38 TYR B C 1
ATOM 1627 O O . TYR B 1 38 ? -6.309 -25.406 0.985 1 79.31 38 TYR B O 1
ATOM 1635 N N . GLU B 1 39 ? -4.672 -23.922 1.631 1 71.62 39 GLU B N 1
ATOM 1636 C CA . GLU B 1 39 ? -3.549 -24.688 1.121 1 71.62 39 GLU B CA 1
ATOM 1637 C C . GLU B 1 39 ? -2.393 -24.719 2.117 1 71.62 39 GLU B C 1
ATOM 1639 O O . GLU B 1 39 ? -1.34 -24.125 1.865 1 71.62 39 GLU B O 1
ATOM 1644 N N . PRO B 1 40 ? -2.521 -25.469 3.145 1 63.78 40 PRO B N 1
ATOM 1645 C CA . PRO B 1 40 ? -1.582 -25.359 4.266 1 63.78 40 PRO B CA 1
ATOM 1646 C C . PRO B 1 40 ? -0.18 -25.844 3.904 1 63.78 40 PRO B C 1
ATOM 1648 O O . PRO B 1 40 ? 0.811 -25.328 4.422 1 63.78 40 PRO B O 1
ATOM 1651 N N . ASP B 1 41 ? -0.068 -26.844 3.078 1 61.88 41 ASP B N 1
ATOM 1652 C CA . ASP B 1 41 ? 1.227 -27.5 2.936 1 61.88 41 ASP B CA 1
ATOM 1653 C C . ASP B 1 41 ? 2.225 -26.609 2.209 1 61.88 41 ASP B C 1
ATOM 1655 O O . ASP B 1 41 ? 3.428 -26.875 2.215 1 61.88 41 ASP B O 1
ATOM 1659 N N . GLY B 1 42 ? 1.746 -25.344 1.82 1 61.62 42 GLY B N 1
ATOM 1660 C CA . GLY B 1 42 ? 2.689 -24.812 0.848 1 61.62 42 GLY B CA 1
ATOM 1661 C C . GLY B 1 42 ? 2.875 -23.312 0.95 1 61.62 42 GLY B C 1
ATOM 1662 O O . GLY B 1 42 ? 3.762 -22.75 0.307 1 61.62 42 GLY B O 1
ATOM 1663 N N . ASN B 1 43 ? 2.303 -22.703 2.055 1 80.88 43 ASN B N 1
ATOM 1664 C CA . ASN B 1 43 ? 2.445 -21.25 1.938 1 80.88 43 ASN B CA 1
ATOM 1665 C C . ASN B 1 43 ? 3.193 -20.672 3.131 1 80.88 43 ASN B C 1
ATOM 1667 O O . ASN B 1 43 ? 2.68 -19.781 3.812 1 80.88 43 ASN B O 1
ATOM 1671 N N . LYS B 1 44 ? 4.363 -21.203 3.496 1 85.94 44 LYS B N 1
ATOM 1672 C CA . LYS B 1 44 ? 5.18 -20.703 4.602 1 85.94 44 LYS B CA 1
ATOM 1673 C C . LYS B 1 44 ? 5.617 -19.266 4.355 1 85.94 44 LYS B C 1
ATOM 1675 O O . LYS B 1 44 ? 5.883 -18.516 5.301 1 85.94 44 LYS B O 1
ATOM 1680 N N . GLN B 1 45 ? 5.719 -18.922 3.174 1 91.5 45 GLN B N 1
ATOM 1681 C CA . GLN B 1 45 ? 6.176 -17.594 2.799 1 91.5 45 GLN B CA 1
ATOM 1682 C C . GLN B 1 45 ? 5.059 -16.562 2.949 1 91.5 45 GLN B C 1
ATOM 1684 O O . GLN B 1 45 ? 5.309 -15.359 2.887 1 91.5 45 GLN B O 1
ATOM 1689 N N . LEU B 1 46 ? 3.828 -17.078 3.178 1 94.38 46 LEU B N 1
ATOM 1690 C CA . LEU B 1 46 ? 2.676 -16.188 3.283 1 94.38 46 LEU B CA 1
ATOM 1691 C C . LEU B 1 46 ? 2.562 -15.305 2.051 1 94.38 46 LEU B C 1
ATOM 1693 O O . LEU B 1 46 ? 2.416 -14.086 2.172 1 94.38 46 LEU B O 1
ATOM 1697 N N . LYS B 1 47 ? 2.582 -15.914 0.958 1 94.62 47 LYS B N 1
ATOM 1698 C CA . LYS B 1 47 ? 2.541 -15.219 -0.324 1 94.62 47 LYS B CA 1
ATOM 1699 C C . LYS B 1 47 ? 1.116 -14.797 -0.675 1 94.62 47 LYS B C 1
ATOM 1701 O O . LYS B 1 47 ? 0.17 -15.562 -0.47 1 94.62 47 LYS B O 1
ATOM 1706 N N . GLY B 1 48 ? 0.98 -13.57 -1.083 1 95.19 48 GLY B N 1
ATOM 1707 C CA . GLY B 1 48 ? -0.26 -13.016 -1.606 1 95.19 48 GLY B CA 1
ATOM 1708 C C . GLY B 1 48 ? -0.096 -12.359 -2.963 1 95.19 48 GLY B C 1
ATOM 1709 O O . GLY B 1 48 ? 1.027 -12.102 -3.398 1 95.19 48 GLY B O 1
ATOM 1710 N N . TYR B 1 49 ? -1.185 -12.141 -3.605 1 94.81 49 TYR B N 1
ATOM 1711 C CA . TYR B 1 49 ? -1.106 -11.562 -4.941 1 94.81 49 TYR B CA 1
ATOM 1712 C C . TYR B 1 49 ? -2.152 -10.477 -5.129 1 94.81 49 TYR B C 1
ATOM 1714 O O . TYR B 1 49 ? -3.131 -10.406 -4.379 1 94.81 49 TYR B O 1
ATOM 1722 N N . SER B 1 50 ? -1.913 -9.625 -6.016 1 96.5 50 SER B N 1
ATOM 1723 C CA . SER B 1 50 ? -2.834 -8.609 -6.512 1 96.5 50 SER B CA 1
ATOM 1724 C C . SER B 1 50 ? -2.492 -8.203 -7.941 1 96.5 50 SER B C 1
ATOM 1726 O O . SER B 1 50 ? -1.695 -8.875 -8.609 1 96.5 50 SER B O 1
ATOM 1728 N N . THR B 1 51 ? -3.264 -7.371 -8.5 1 96.81 51 THR B N 1
ATOM 1729 C CA . THR B 1 51 ? -3.006 -6.871 -9.844 1 96.81 51 THR B CA 1
ATOM 1730 C C . THR B 1 51 ? -2.812 -5.359 -9.836 1 96.81 51 THR B C 1
ATOM 1732 O O . THR B 1 51 ? -3.295 -4.672 -8.93 1 96.81 51 THR B O 1
ATOM 1735 N N . ILE B 1 52 ? -2.174 -4.898 -10.836 1 96.69 52 ILE B N 1
ATOM 1736 C CA . ILE B 1 52 ? -1.992 -3.457 -10.977 1 96.69 52 ILE B CA 1
ATOM 1737 C C . ILE B 1 52 ? -3.35 -2.781 -11.156 1 96.69 52 ILE B C 1
ATOM 1739 O O . ILE B 1 52 ? -3.566 -1.672 -10.656 1 96.69 52 ILE B O 1
ATOM 1743 N N . PHE B 1 53 ? -4.277 -3.477 -11.727 1 97.5 53 PHE B N 1
ATOM 1744 C CA . PHE B 1 53 ? -5.617 -2.938 -11.922 1 97.5 53 PHE B CA 1
ATOM 1745 C C . PHE B 1 53 ? -6.293 -2.672 -10.578 1 97.5 53 PHE B C 1
ATOM 1747 O O . PHE B 1 53 ? -7.039 -1.701 -10.438 1 97.5 53 PHE B O 1
ATOM 1754 N N . SER B 1 54 ? -6.004 -3.502 -9.648 1 97.81 54 SER B N 1
ATOM 1755 C CA . SER B 1 54 ? -6.629 -3.359 -8.336 1 97.81 54 SER B CA 1
ATOM 1756 C C . SER B 1 54 ? -6.219 -2.055 -7.664 1 97.81 54 SER B C 1
ATOM 1758 O O . SER B 1 54 ? -7 -1.457 -6.922 1 97.81 54 SER B O 1
ATOM 1760 N N . PHE B 1 55 ? -4.984 -1.629 -7.938 1 98.5 55 PHE B N 1
ATOM 1761 C CA . PHE B 1 55 ? -4.531 -0.351 -7.406 1 98.5 55 PHE B CA 1
ATOM 1762 C C . PHE B 1 55 ? -5.453 0.779 -7.848 1 98.5 55 PHE B C 1
ATOM 1764 O O . PHE B 1 55 ? -5.891 1.587 -7.023 1 98.5 55 PHE B O 1
ATOM 1771 N N . PHE B 1 56 ? -5.801 0.769 -9.086 1 98.31 56 PHE B N 1
ATOM 1772 C CA . PHE B 1 56 ? -6.641 1.82 -9.648 1 98.31 56 PHE B CA 1
ATOM 1773 C C . PHE B 1 56 ? -8.094 1.635 -9.227 1 98.31 56 PHE B C 1
ATOM 1775 O O . PHE B 1 56 ? -8.773 2.605 -8.891 1 98.31 56 PHE B O 1
ATOM 1782 N N . ILE B 1 57 ? -8.516 0.42 -9.172 1 98.56 57 ILE B N 1
ATOM 1783 C CA . ILE B 1 57 ? -9.891 0.12 -8.797 1 98.56 57 ILE B CA 1
ATOM 1784 C C . ILE B 1 57 ? -10.156 0.582 -7.367 1 98.56 57 ILE B C 1
ATOM 1786 O O . ILE B 1 57 ? -11.125 1.304 -7.109 1 98.56 57 ILE B O 1
ATOM 1790 N N . TYR B 1 58 ? -9.312 0.206 -6.48 1 98.44 58 TYR B N 1
ATOM 1791 C CA . TYR B 1 58 ? -9.477 0.591 -5.082 1 98.44 58 TYR B CA 1
ATOM 1792 C C . TYR B 1 58 ? -9.297 2.094 -4.906 1 98.44 58 TYR B C 1
ATOM 1794 O O . TYR B 1 58 ? -10.023 2.727 -4.133 1 98.44 58 TYR B O 1
ATOM 1802 N N . GLY B 1 59 ? -8.297 2.652 -5.594 1 98.56 59 GLY B N 1
ATOM 1803 C CA . GLY B 1 59 ? -8.07 4.082 -5.492 1 98.56 59 GLY B CA 1
ATOM 1804 C C . GLY B 1 59 ? -9.281 4.914 -5.871 1 98.56 59 GLY B C 1
ATOM 1805 O O . GLY B 1 59 ? -9.758 5.727 -5.078 1 98.56 59 GLY B O 1
ATOM 1806 N N . VAL B 1 60 ? -9.805 4.621 -7.035 1 98.5 60 VAL B N 1
ATOM 1807 C CA . VAL B 1 60 ? -10.93 5.391 -7.551 1 98.5 60 VAL B CA 1
ATOM 1808 C C . VAL B 1 60 ? -12.172 5.129 -6.703 1 98.5 60 VAL B C 1
ATOM 1810 O O . VAL B 1 60 ? -12.898 6.059 -6.344 1 98.5 60 VAL B O 1
ATOM 1813 N N . CYS B 1 61 ? -12.391 3.928 -6.332 1 98.44 61 CYS B N 1
ATOM 1814 C CA . CYS B 1 61 ? -13.562 3.592 -5.527 1 98.44 61 CYS B CA 1
ATOM 1815 C C . CYS B 1 61 ? -13.523 4.316 -4.188 1 98.44 61 CYS B C 1
ATOM 1817 O O . CYS B 1 61 ? -14.5 4.953 -3.793 1 98.44 61 CYS B O 1
ATOM 1819 N N . SER B 1 62 ? -12.391 4.199 -3.537 1 98.38 62 SER B N 1
ATOM 1820 C CA . SER B 1 62 ? -12.266 4.824 -2.223 1 98.38 62 SER B CA 1
ATOM 1821 C C . SER B 1 62 ? -12.414 6.336 -2.311 1 98.38 62 SER B C 1
ATOM 1823 O O . SER B 1 62 ? -13.008 6.961 -1.426 1 98.38 62 SER B O 1
ATOM 1825 N N . TYR B 1 63 ? -11.867 6.922 -3.357 1 98.5 63 TYR B N 1
ATOM 1826 C CA . TYR B 1 63 ? -12.008 8.359 -3.525 1 98.5 63 TYR B CA 1
ATOM 1827 C C . TYR B 1 63 ? -13.469 8.75 -3.717 1 98.5 63 TYR B C 1
ATOM 1829 O O . TYR B 1 63 ? -13.938 9.734 -3.141 1 98.5 63 TYR B O 1
ATOM 1837 N N . MET B 1 64 ? -14.18 7.988 -4.527 1 97.94 64 MET B N 1
ATOM 1838 C CA . MET B 1 64 ? -15.602 8.242 -4.738 1 97.94 64 MET B CA 1
ATOM 1839 C C . MET B 1 64 ? -16.375 8.117 -3.434 1 97.94 64 MET B C 1
ATOM 1841 O O . MET B 1 64 ? -17.219 8.969 -3.125 1 97.94 64 MET B O 1
ATOM 1845 N N . VAL B 1 65 ? -16.078 7.113 -2.742 1 98.38 65 VAL B N 1
ATOM 1846 C CA . VAL B 1 65 ? -16.797 6.875 -1.492 1 98.38 65 VAL B CA 1
ATOM 1847 C C . VAL B 1 65 ? -16.422 7.949 -0.474 1 98.38 65 VAL B C 1
ATOM 1849 O O . VAL B 1 65 ? -17.266 8.367 0.329 1 98.38 65 VAL B O 1
ATOM 1852 N N . GLU B 1 66 ? -15.188 8.398 -0.464 1 98.38 66 GLU B N 1
ATOM 1853 C CA . GLU B 1 66 ? -14.781 9.508 0.393 1 98.38 66 GLU B CA 1
ATOM 1854 C C . GLU B 1 66 ? -15.641 10.742 0.145 1 98.38 66 GLU B C 1
ATOM 1856 O O . GLU B 1 66 ? -16.047 11.422 1.09 1 98.38 66 GLU B O 1
ATOM 1861 N N . ARG B 1 67 ? -15.859 11.078 -1.169 1 97.75 67 ARG B N 1
ATOM 1862 C CA . ARG B 1 67 ? -16.703 12.211 -1.506 1 97.75 67 ARG B CA 1
ATOM 1863 C C . ARG B 1 67 ? -18.125 12.016 -0.978 1 97.75 67 ARG B C 1
ATOM 1865 O O . ARG B 1 67 ? -18.75 12.969 -0.501 1 97.75 67 ARG B O 1
ATOM 1872 N N . MET B 1 68 ? -18.578 10.859 -1.069 1 97.44 68 MET B N 1
ATOM 1873 C CA . MET B 1 68 ? -19.906 10.523 -0.529 1 97.44 68 MET B CA 1
ATOM 1874 C C . MET B 1 68 ? -19.922 10.672 0.989 1 97.44 68 MET B C 1
ATOM 1876 O O . MET B 1 68 ? -20.891 11.141 1.562 1 97.44 68 MET B O 1
ATOM 1880 N N . TYR B 1 69 ? -18.875 10.141 1.607 1 97.94 69 TYR B N 1
ATOM 1881 C CA . TYR B 1 69 ? -18.719 10.242 3.055 1 97.94 69 TYR B CA 1
ATOM 1882 C C . TYR B 1 69 ? -18.938 11.68 3.523 1 97.94 69 TYR B C 1
ATOM 1884 O O . TYR B 1 69 ? -19.688 11.922 4.473 1 97.94 69 TYR B O 1
ATOM 1892 N N . ILE B 1 70 ? -18.344 12.664 2.875 1 97.69 70 ILE B N 1
ATOM 1893 C CA . ILE B 1 70 ? -18.453 14.07 3.24 1 97.69 70 ILE B CA 1
ATOM 1894 C C . ILE B 1 70 ? -19.906 14.523 3.129 1 97.69 70 ILE B C 1
ATOM 1896 O O . ILE B 1 70 ? -20.438 15.125 4.062 1 97.69 70 ILE B O 1
ATOM 1900 N N . ARG B 1 71 ? -20.562 14.172 2.033 1 97.69 71 ARG B N 1
ATOM 1901 C CA . ARG B 1 71 ? -21.938 14.578 1.788 1 97.69 71 ARG B CA 1
ATOM 1902 C C . ARG B 1 71 ? -22.891 13.922 2.785 1 97.69 71 ARG B C 1
ATOM 1904 O O . ARG B 1 71 ? -23.781 14.586 3.326 1 97.69 71 ARG B O 1
ATOM 1911 N N . LEU B 1 72 ? -22.703 12.688 3.045 1 98 72 LEU B N 1
ATOM 1912 C CA . LEU B 1 72 ? -23.578 11.938 3.939 1 98 72 LEU B CA 1
ATOM 1913 C C . LEU B 1 72 ? -23.438 12.438 5.375 1 98 72 LEU B C 1
ATOM 1915 O O . LEU B 1 72 ? -24.438 12.5 6.109 1 98 72 LEU B O 1
ATOM 1919 N N . LYS B 1 73 ? -22.266 12.711 5.73 1 96.38 73 LYS B N 1
ATOM 1920 C CA . LYS B 1 73 ? -22.047 13.273 7.062 1 96.38 73 LYS B CA 1
ATOM 1921 C C . LYS B 1 73 ? -22.703 14.641 7.195 1 96.38 73 LYS B C 1
ATOM 1923 O O . LYS B 1 73 ? -23.312 14.945 8.227 1 96.38 73 LYS B O 1
ATOM 1928 N N . ASP B 1 74 ? -22.531 15.398 6.164 1 97 74 ASP B N 1
ATOM 1929 C CA . ASP B 1 74 ? -23.172 16.719 6.152 1 97 74 ASP B CA 1
ATOM 1930 C C . ASP B 1 74 ? -24.688 16.594 6.285 1 97 74 ASP B C 1
ATOM 1932 O O . ASP B 1 74 ? -25.328 17.453 6.906 1 97 74 ASP B O 1
ATOM 1936 N N . TYR B 1 75 ? -25.25 15.547 5.746 1 97.56 75 TYR B N 1
ATOM 1937 C CA . TYR B 1 75 ? -26.688 15.328 5.789 1 97.56 75 TYR B CA 1
ATOM 1938 C C . TYR B 1 75 ? -27.094 14.625 7.078 1 97.56 75 TYR B C 1
ATOM 1940 O O . TYR B 1 75 ? -28.266 14.336 7.293 1 97.56 75 TYR B O 1
ATOM 1948 N N . GLY B 1 76 ? -26.156 14.203 7.879 1 97.19 76 GLY B N 1
ATOM 1949 C CA . GLY B 1 76 ? -26.438 13.617 9.18 1 97.19 76 GLY B CA 1
ATOM 1950 C C . GLY B 1 76 ? -26.812 12.148 9.102 1 97.19 76 GLY B C 1
ATOM 1951 O O . GLY B 1 76 ? -27.516 11.633 9.977 1 97.19 76 GLY B O 1
ATOM 1952 N N . VAL B 1 77 ? -26.406 11.484 8.078 1 97.88 77 VAL B N 1
ATOM 1953 C CA . VAL B 1 77 ? -26.703 10.07 7.941 1 97.88 77 VAL B CA 1
ATOM 1954 C C . VAL B 1 77 ? -25.922 9.266 8.969 1 97.88 77 VAL B C 1
ATOM 1956 O O . VAL B 1 77 ? -24.703 9.422 9.094 1 97.88 77 VAL B O 1
ATOM 1959 N N . PRO B 1 78 ? -26.578 8.43 9.703 1 97.81 78 PRO B N 1
ATOM 1960 C CA . PRO B 1 78 ? -25.891 7.676 10.75 1 97.81 78 PRO B CA 1
ATOM 1961 C C . PRO B 1 78 ? -24.875 6.68 10.195 1 97.81 78 PRO B C 1
ATOM 1963 O O . PRO B 1 78 ? -25 6.227 9.055 1 97.81 78 PRO B O 1
ATOM 1966 N N . PHE B 1 79 ? -23.938 6.285 11.07 1 97.31 79 PHE B N 1
ATOM 1967 C CA . PHE B 1 79 ? -22.812 5.422 10.742 1 97.31 79 PHE B CA 1
ATOM 1968 C C . PHE B 1 79 ? -23.281 4.109 10.133 1 97.31 79 PHE B C 1
ATOM 1970 O O . PHE B 1 79 ? -22.797 3.689 9.086 1 97.31 79 PHE B O 1
ATOM 1977 N N . LYS B 1 80 ? -24.281 3.479 10.734 1 97.12 80 LYS B N 1
ATOM 1978 C CA . LYS B 1 80 ? -24.75 2.168 10.297 1 97.12 80 LYS B CA 1
ATOM 1979 C C . LYS B 1 80 ? -25.297 2.229 8.875 1 97.12 80 LYS B C 1
ATOM 1981 O O . LYS B 1 80 ? -25.094 1.302 8.094 1 97.12 80 LYS B O 1
ATOM 1986 N N . ILE B 1 81 ? -25.953 3.303 8.562 1 97.88 81 ILE B N 1
ATOM 1987 C CA . ILE B 1 81 ? -26.531 3.457 7.234 1 97.88 81 ILE B CA 1
ATOM 1988 C C . ILE B 1 81 ? -25.422 3.74 6.223 1 97.88 81 ILE B C 1
ATOM 1990 O O . ILE B 1 81 ? -25.453 3.223 5.102 1 97.88 81 ILE B O 1
ATOM 1994 N N . ARG B 1 82 ? -24.484 4.551 6.594 1 98.06 82 ARG B N 1
ATOM 1995 C CA . ARG B 1 82 ? -23.391 4.887 5.691 1 98.06 82 ARG B CA 1
ATOM 1996 C C . ARG B 1 82 ? -22.625 3.635 5.266 1 98.06 82 ARG B C 1
ATOM 1998 O O . ARG B 1 82 ? -22.281 3.479 4.094 1 98.06 82 ARG B O 1
ATOM 2005 N N . ILE B 1 83 ? -22.406 2.73 6.176 1 97.56 83 ILE B N 1
ATOM 2006 C CA . ILE B 1 83 ? -21.625 1.53 5.898 1 9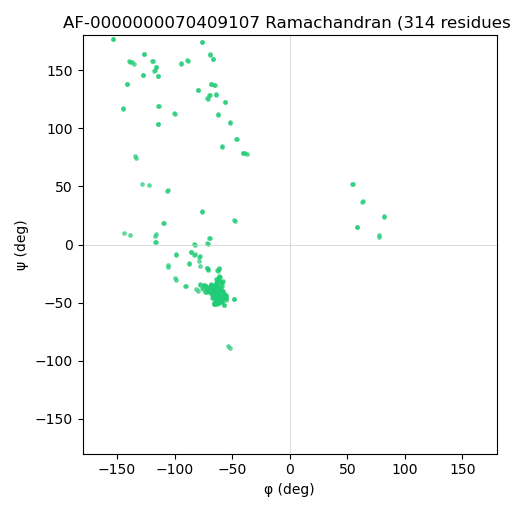7.56 83 ILE B CA 1
ATOM 2007 C C . ILE B 1 83 ? -22.328 0.688 4.836 1 97.56 83 ILE B C 1
ATOM 2009 O O . ILE B 1 83 ? -21.688 0.103 3.967 1 97.56 83 ILE B O 1
ATOM 2013 N N . PHE B 1 84 ? -23.641 0.664 4.898 1 97.44 84 PHE B N 1
ATOM 2014 C CA . PHE B 1 84 ? -24.391 -0.113 3.922 1 97.44 84 PHE B CA 1
ATOM 2015 C C . PHE B 1 84 ? -24.406 0.584 2.566 1 97.44 84 PHE B C 1
ATOM 2017 O O . PHE B 1 84 ? -24.391 -0.073 1.523 1 97.44 84 PHE B O 1
ATOM 2024 N N . ILE B 1 85 ? -24.438 1.84 2.572 1 97.88 85 ILE B N 1
ATOM 2025 C CA . ILE B 1 85 ? -24.328 2.592 1.328 1 97.88 85 ILE B CA 1
ATOM 2026 C C . ILE B 1 85 ? -22.969 2.342 0.691 1 97.88 85 ILE B C 1
ATOM 2028 O O . ILE B 1 85 ? -22.875 2.092 -0.513 1 97.88 85 ILE B O 1
ATOM 2032 N N . TYR B 1 86 ? -21.875 2.389 1.542 1 98.38 86 TYR B N 1
ATOM 2033 C CA . TYR B 1 86 ? -20.547 2.078 1.042 1 98.38 86 TYR B CA 1
ATOM 2034 C C . TYR B 1 86 ? -20.516 0.701 0.388 1 98.38 86 TYR B C 1
ATOM 2036 O O . TYR B 1 86 ? -19.938 0.529 -0.685 1 98.38 86 TYR B O 1
ATOM 2044 N N . LEU B 1 87 ? -21.156 -0.237 1.05 1 98.19 87 LEU B N 1
ATOM 2045 C CA . LEU B 1 87 ? -21.156 -1.613 0.568 1 98.19 87 LEU B CA 1
ATOM 2046 C C . LEU B 1 87 ? -21.812 -1.71 -0.803 1 98.19 87 LEU B C 1
ATOM 2048 O O . LEU B 1 87 ? -21.312 -2.387 -1.697 1 98.19 87 LEU B O 1
ATOM 2052 N N . ALA B 1 88 ? -22.922 -1.035 -0.938 1 98 88 ALA B N 1
ATOM 2053 C CA . ALA B 1 88 ? -23.625 -1.041 -2.213 1 98 88 ALA B CA 1
ATOM 2054 C C . ALA B 1 88 ? -22.766 -0.449 -3.324 1 98 88 ALA B C 1
ATOM 2056 O O . ALA B 1 88 ? -22.719 -0.986 -4.434 1 98 88 ALA B O 1
ATOM 2057 N N . VAL B 1 89 ? -22.125 0.636 -3.051 1 98.25 89 VAL B N 1
ATOM 2058 C CA . VAL B 1 89 ? -21.266 1.282 -4.031 1 98.25 89 VAL B CA 1
ATOM 2059 C C . VAL B 1 89 ? -20.094 0.36 -4.379 1 98.25 89 VAL B C 1
ATOM 2061 O O . VAL B 1 89 ? -19.719 0.225 -5.547 1 98.25 89 VAL B O 1
ATOM 2064 N N . LEU B 1 90 ? -19.531 -0.258 -3.357 1 98.06 90 LEU B N 1
ATOM 2065 C CA . LEU B 1 90 ? -18.406 -1.167 -3.551 1 98.06 90 LEU B CA 1
ATOM 2066 C C . LEU B 1 90 ? -18.781 -2.311 -4.484 1 98.06 90 LEU B C 1
ATOM 2068 O O . LEU B 1 90 ? -18.062 -2.604 -5.441 1 98.06 90 LEU B O 1
ATOM 2072 N N . TYR B 1 91 ? -19.906 -2.928 -4.254 1 98.38 91 TYR B N 1
ATOM 2073 C CA . TYR B 1 91 ? -20.359 -4.035 -5.086 1 98.38 91 TYR B CA 1
ATOM 2074 C C . TYR B 1 91 ? -20.641 -3.57 -6.512 1 98.38 91 TYR B C 1
ATOM 2076 O O . TYR B 1 91 ? -20.297 -4.262 -7.477 1 98.38 91 TYR B O 1
ATOM 2084 N N . SER B 1 92 ? -21.281 -2.443 -6.625 1 98.44 92 SER B N 1
ATOM 2085 C CA . SER B 1 92 ? -21.562 -1.902 -7.949 1 98.44 92 SER B CA 1
ATOM 2086 C C . SER B 1 92 ? -20.281 -1.619 -8.719 1 98.44 92 SER B C 1
ATOM 2088 O O . SER B 1 92 ? -20.172 -1.952 -9.898 1 98.44 92 SER B O 1
ATOM 2090 N N . TRP B 1 93 ? -19.359 -1.029 -8.039 1 98.62 93 TRP B N 1
ATOM 2091 C CA . TRP B 1 93 ? -18.062 -0.708 -8.633 1 98.62 93 TRP B CA 1
ATOM 2092 C C . TRP B 1 93 ? -17.312 -1.977 -9.016 1 98.62 93 TRP B C 1
ATOM 2094 O O . TRP B 1 93 ? -16.781 -2.078 -10.125 1 98.62 93 TRP B O 1
ATOM 2104 N N . GLU B 1 94 ? -17.25 -2.924 -8.133 1 98.25 94 GLU B N 1
ATOM 2105 C CA . GLU B 1 94 ? -16.594 -4.199 -8.391 1 98.25 94 GLU B CA 1
ATOM 2106 C C . GLU B 1 94 ? -17.219 -4.902 -9.602 1 98.25 94 GLU B C 1
ATOM 2108 O O . GLU B 1 94 ? -16.5 -5.402 -10.469 1 98.25 94 GLU B O 1
ATOM 2113 N N . PHE B 1 95 ? -18.484 -4.875 -9.617 1 98.5 95 PHE B N 1
ATOM 2114 C CA . PHE B 1 95 ? -19.203 -5.504 -10.727 1 98.5 95 PHE B CA 1
ATOM 2115 C C . PHE B 1 95 ? -18.875 -4.816 -12.047 1 98.5 95 PHE B C 1
ATOM 2117 O O . PHE B 1 95 ? -18.547 -5.477 -13.031 1 98.5 95 PHE B O 1
ATOM 2124 N N . SER B 1 96 ? -18.938 -3.555 -12.055 1 98.62 96 SER B N 1
ATOM 2125 C CA . SER B 1 96 ? -18.703 -2.773 -13.266 1 98.62 96 SER B CA 1
ATOM 2126 C C . SER B 1 96 ? -17.266 -2.932 -13.75 1 98.62 96 SER B C 1
ATOM 2128 O O . SER B 1 96 ? -17.031 -3.15 -14.945 1 98.62 96 SER B O 1
ATOM 2130 N N . CYS B 1 97 ? -16.328 -2.873 -12.844 1 98.44 97 CYS B N 1
ATOM 2131 C CA . CYS B 1 97 ? -14.922 -3.027 -13.219 1 98.44 97 CYS B CA 1
ATOM 2132 C C . CYS B 1 97 ? -14.641 -4.441 -13.703 1 98.44 97 CYS B C 1
ATOM 2134 O O . CYS B 1 97 ? -13.883 -4.637 -14.656 1 98.44 97 CYS B O 1
ATOM 2136 N N . GLY B 1 98 ? -15.211 -5.406 -12.961 1 98.19 98 GLY B N 1
ATOM 2137 C CA . GLY B 1 98 ? -15.078 -6.777 -13.422 1 98.19 98 GLY B CA 1
ATOM 2138 C C . GLY B 1 98 ? -15.609 -6.992 -14.82 1 98.19 98 GLY B C 1
ATOM 2139 O O . GLY B 1 98 ? -14.984 -7.68 -15.633 1 98.19 98 GLY B O 1
ATOM 2140 N N . LEU B 1 99 ? -16.766 -6.457 -15.102 1 98.12 99 LEU B N 1
ATOM 2141 C CA . LEU B 1 99 ? -17.359 -6.559 -16.422 1 98.12 99 LEU B CA 1
ATOM 2142 C C . LEU B 1 99 ? -16.453 -5.953 -17.484 1 98.12 99 LEU B C 1
ATOM 2144 O O . LEU B 1 99 ? -16.266 -6.531 -18.562 1 98.12 99 LEU B O 1
ATOM 2148 N N . LEU B 1 100 ? -15.891 -4.836 -17.188 1 98.12 100 LEU B N 1
ATOM 2149 C CA . LEU B 1 100 ? -14.992 -4.156 -18.109 1 98.12 100 LEU B CA 1
ATOM 2150 C C . LEU B 1 100 ? -13.727 -4.973 -18.344 1 98.12 100 LEU B C 1
ATOM 2152 O O . LEU B 1 100 ? -13.32 -5.203 -19.484 1 98.12 100 LEU B O 1
ATOM 2156 N N . LEU B 1 101 ? -13.102 -5.406 -17.281 1 97.81 101 LEU B N 1
ATOM 2157 C CA . LEU B 1 101 ? -11.844 -6.145 -17.375 1 97.81 101 LEU B CA 1
ATOM 2158 C C . LEU B 1 101 ? -12.039 -7.477 -18.078 1 97.81 101 LEU B C 1
ATOM 2160 O O . LEU B 1 101 ? -11.148 -7.941 -18.797 1 97.81 101 LEU B O 1
ATOM 2164 N N . ARG B 1 102 ? -13.164 -8.055 -17.844 1 96.94 102 ARG B N 1
ATOM 2165 C CA . ARG B 1 102 ? -13.477 -9.336 -18.469 1 96.94 102 ARG B CA 1
ATOM 2166 C C . ARG B 1 102 ? -13.477 -9.227 -19.984 1 96.94 102 ARG B C 1
ATOM 2168 O O . ARG B 1 102 ? -13.102 -10.172 -20.688 1 96.94 102 ARG B O 1
ATOM 2175 N N . GLN B 1 103 ? -13.828 -8.117 -20.531 1 96.81 103 GLN B N 1
ATOM 2176 C CA . GLN B 1 103 ? -13.82 -7.91 -21.984 1 96.81 103 GLN B CA 1
ATOM 2177 C C . GLN B 1 103 ? -12.414 -8.055 -22.562 1 96.81 103 GLN B C 1
ATOM 2179 O O . GLN B 1 103 ? -12.25 -8.359 -23.734 1 96.81 103 GLN B O 1
ATOM 2184 N N . PHE B 1 104 ? -11.414 -7.93 -21.75 1 95.5 104 PHE B N 1
ATOM 2185 C CA . PHE B 1 104 ? -10.031 -7.977 -22.203 1 95.5 104 PHE B CA 1
ATOM 2186 C C . PHE B 1 104 ? -9.297 -9.164 -21.594 1 95.5 104 PHE B C 1
ATOM 2188 O O . PHE B 1 104 ? -8.062 -9.195 -21.562 1 95.5 104 PHE B O 1
ATOM 2195 N N . ASP B 1 105 ? -10.047 -10.016 -20.906 1 93.94 105 ASP B N 1
ATOM 2196 C CA . ASP B 1 105 ? -9.492 -11.188 -20.234 1 93.94 105 ASP B CA 1
ATOM 2197 C C . ASP B 1 105 ? -8.523 -10.781 -19.141 1 93.94 105 ASP B C 1
ATOM 2199 O O . ASP B 1 105 ? -7.465 -11.391 -18.969 1 93.94 105 ASP B O 1
ATOM 2203 N N . ALA B 1 106 ? -8.875 -9.695 -18.453 1 94.88 106 ALA B N 1
ATOM 2204 C CA . ALA B 1 106 ? -7.957 -9.133 -17.469 1 94.88 106 ALA B CA 1
ATOM 2205 C C . ALA B 1 106 ? -8.562 -9.195 -16.062 1 94.88 106 ALA B C 1
ATOM 2207 O O . ALA B 1 106 ? -7.965 -8.711 -15.102 1 94.88 106 ALA B O 1
ATOM 2208 N N . CYS B 1 107 ? -9.734 -9.758 -15.977 1 95.94 107 CYS B N 1
ATOM 2209 C CA . CYS B 1 107 ? -10.352 -9.891 -14.656 1 95.94 107 CYS B CA 1
ATOM 2210 C C . CYS B 1 107 ? -9.648 -10.953 -13.828 1 95.94 107 CYS B C 1
ATOM 2212 O O . CYS B 1 107 ? -9.562 -12.109 -14.234 1 95.94 107 CYS B O 1
ATOM 2214 N N . SER B 1 108 ? -9.227 -10.555 -12.656 1 92.44 108 SER B N 1
ATOM 2215 C CA . SER B 1 108 ? -8.352 -11.445 -11.906 1 92.44 108 SER B CA 1
ATOM 2216 C C . SER B 1 108 ? -9.125 -12.227 -10.852 1 92.44 108 SER B C 1
ATOM 2218 O O . SER B 1 108 ? -8.562 -13.055 -10.141 1 92.44 108 SER B O 1
ATOM 2220 N N . TRP B 1 109 ? -10.383 -11.891 -10.641 1 94.44 109 TRP B N 1
ATOM 2221 C CA . TRP B 1 109 ? -11.164 -12.617 -9.648 1 94.44 109 TRP B CA 1
ATOM 2222 C C . TRP B 1 109 ? -12.344 -13.328 -10.297 1 94.44 109 TRP B C 1
ATOM 2224 O O . TRP B 1 109 ? -12.805 -12.922 -11.367 1 94.44 109 TRP B O 1
ATOM 2234 N N . ASP B 1 110 ? -12.711 -14.422 -9.711 1 95.69 110 ASP B N 1
ATOM 2235 C CA . ASP B 1 110 ? -13.836 -15.242 -10.164 1 95.69 110 ASP B CA 1
ATOM 2236 C C . ASP B 1 110 ? -14.562 -15.867 -8.977 1 95.69 110 ASP B C 1
ATOM 2238 O O . ASP B 1 110 ? -14.016 -16.734 -8.297 1 95.69 110 ASP B O 1
ATOM 2242 N N . TYR B 1 111 ? -15.828 -15.469 -8.852 1 96.31 111 TYR B N 1
ATOM 2243 C CA . TYR B 1 111 ? -16.594 -15.93 -7.707 1 96.31 111 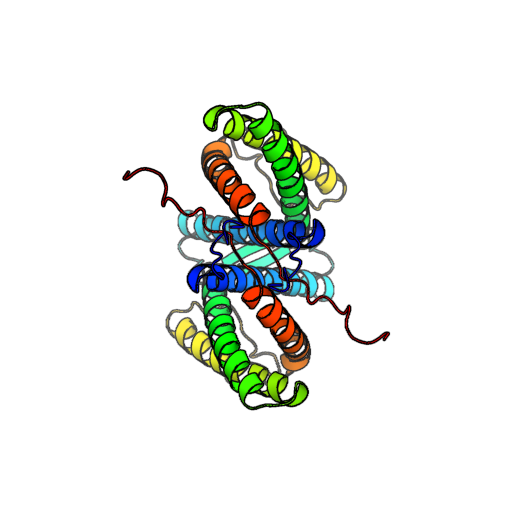TYR B CA 1
ATOM 2244 C C . TYR B 1 111 ? -17.672 -16.922 -8.133 1 96.31 111 TYR B C 1
ATOM 2246 O O . TYR B 1 111 ? -18.641 -17.156 -7.406 1 96.31 111 TYR B O 1
ATOM 2254 N N . SER B 1 112 ? -17.531 -17.5 -9.305 1 96.44 112 SER B N 1
ATOM 2255 C CA . SER B 1 112 ? -18.547 -18.391 -9.875 1 96.44 112 SER B CA 1
ATOM 2256 C C . SER B 1 112 ? -18.766 -19.625 -9.008 1 96.44 112 SER B C 1
ATOM 2258 O O . SER B 1 112 ? -19.828 -20.234 -9.031 1 96.44 112 SER B O 1
ATOM 2260 N N . HIS B 1 113 ? -17.828 -19.969 -8.227 1 94.25 113 HIS B N 1
ATOM 2261 C CA . HIS B 1 113 ? -17.922 -21.172 -7.41 1 94.25 113 HIS B CA 1
ATOM 2262 C C . HIS B 1 113 ? -18.719 -20.906 -6.133 1 94.25 113 HIS B C 1
ATOM 2264 O O . HIS B 1 113 ? -19.016 -21.844 -5.391 1 94.25 113 HIS B O 1
ATOM 2270 N N . TYR B 1 114 ? -19.047 -19.719 -5.855 1 94.75 114 TYR B N 1
ATOM 2271 C CA . TYR B 1 114 ? -19.844 -19.375 -4.684 1 94.75 114 TYR B CA 1
ATOM 2272 C C . TYR B 1 114 ? -21.344 -19.422 -5.008 1 94.75 114 TYR B C 1
ATOM 2274 O O . TYR B 1 114 ? -21.734 -19.219 -6.16 1 94.75 114 TYR B O 1
ATOM 2282 N N . GLN B 1 115 ? -22.234 -19.562 -4.086 1 94.25 115 GLN B N 1
ATOM 2283 C CA . GLN B 1 115 ? -23.672 -19.75 -4.281 1 94.25 115 GLN B CA 1
ATOM 2284 C C . GLN B 1 115 ? -24.375 -18.422 -4.543 1 94.25 115 GLN B C 1
ATOM 2286 O O . GLN B 1 115 ? -25.266 -18.328 -5.383 1 94.25 115 GLN B O 1
ATOM 2291 N N . TYR B 1 116 ? -24 -17.375 -3.904 1 96.81 116 TYR B N 1
ATOM 2292 C CA . TYR B 1 116 ? -24.672 -16.078 -4.02 1 96.81 116 TYR B CA 1
ATOM 2293 C C . TYR B 1 116 ? -23.828 -15.102 -4.844 1 96.81 116 TYR B C 1
ATOM 2295 O O . TYR B 1 116 ? -23.625 -13.953 -4.441 1 96.81 116 TYR B O 1
ATOM 2303 N N . ASN B 1 117 ? -23.344 -15.664 -5.984 1 97.25 117 ASN B N 1
ATOM 2304 C CA . ASN B 1 117 ? -22.562 -14.812 -6.867 1 97.25 117 ASN B CA 1
ATOM 2305 C C . ASN B 1 117 ? -23.422 -14.188 -7.961 1 97.25 117 ASN B C 1
ATOM 2307 O O . ASN B 1 117 ? -24.531 -14.664 -8.227 1 97.25 117 ASN B O 1
ATOM 2311 N N . LEU B 1 118 ? -23.078 -13.094 -8.531 1 97.5 118 LEU B N 1
ATOM 2312 C CA . LEU B 1 118 ? -23.672 -12.461 -9.703 1 97.5 118 LEU B CA 1
ATOM 2313 C C . LEU B 1 118 ? -22.688 -12.445 -10.867 1 97.5 118 LEU B C 1
ATOM 2315 O O . LEU B 1 118 ? -21.75 -11.648 -10.883 1 97.5 118 LEU B O 1
ATOM 2319 N N . MET B 1 119 ? -22.891 -13.391 -11.922 1 97.38 119 MET B N 1
ATOM 2320 C CA . MET B 1 119 ? -22.078 -13.547 -13.125 1 97.38 119 MET B CA 1
ATOM 2321 C C . MET B 1 119 ? -20.625 -13.852 -12.773 1 97.38 119 MET B C 1
ATOM 2323 O O . MET B 1 119 ? -19.719 -13.562 -13.555 1 97.38 119 MET B O 1
ATOM 2327 N N . GLY B 1 120 ? -20.359 -14.258 -11.461 1 97.81 120 GLY B N 1
ATOM 2328 C CA . GLY B 1 120 ? -19.016 -14.562 -11.008 1 97.81 120 GLY B CA 1
ATOM 2329 C C . GLY B 1 120 ? -18.188 -13.328 -10.734 1 97.81 120 GLY B C 1
ATOM 2330 O O . GLY B 1 120 ? -16.984 -13.43 -10.453 1 97.81 120 GLY B O 1
ATOM 2331 N N . LEU B 1 121 ? -18.812 -12.195 -10.781 1 98.06 121 LEU B N 1
ATOM 2332 C CA . LEU B 1 121 ? -18.078 -10.945 -10.656 1 98.06 121 LEU B CA 1
ATOM 2333 C C . LEU B 1 121 ? -18.172 -10.398 -9.234 1 98.06 121 LEU B C 1
ATOM 2335 O O . LEU B 1 121 ? -17.297 -9.664 -8.789 1 98.06 121 LEU B O 1
ATOM 2339 N N . ILE B 1 122 ? -19.203 -10.656 -8.586 1 98.19 122 ILE B N 1
ATOM 2340 C CA . ILE B 1 122 ? -19.359 -10.312 -7.176 1 98.19 122 ILE B CA 1
ATOM 2341 C C . ILE B 1 122 ? -20.047 -11.469 -6.438 1 98.19 122 ILE B C 1
ATOM 2343 O O . ILE B 1 122 ? -20.656 -12.336 -7.059 1 98.19 122 ILE B O 1
ATOM 2347 N N . THR B 1 123 ? -19.859 -11.539 -5.184 1 97.62 123 THR B N 1
ATOM 2348 C CA . THR B 1 123 ? -20.547 -12.523 -4.352 1 97.62 123 THR B CA 1
ATOM 2349 C C . THR B 1 123 ? -20.953 -11.914 -3.018 1 97.62 123 THR B C 1
ATOM 2351 O O . THR B 1 123 ? -20.203 -11.156 -2.414 1 97.62 123 THR B O 1
ATOM 2354 N N . LEU B 1 124 ? -22.141 -12.234 -2.578 1 96.75 124 LEU B N 1
ATOM 2355 C CA . LEU B 1 124 ? -22.641 -11.711 -1.315 1 96.75 124 LEU B CA 1
ATOM 2356 C C . LEU B 1 124 ? -21.906 -12.328 -0.133 1 96.75 124 LEU B C 1
ATOM 2358 O O . LEU B 1 124 ? -21.906 -11.766 0.964 1 96.75 124 LEU B O 1
ATOM 2362 N N . GLU B 1 125 ? -21.297 -13.461 -0.339 1 96.06 125 GLU B N 1
ATOM 2363 C CA . GLU B 1 125 ? -20.562 -14.141 0.727 1 96.06 125 GLU B CA 1
ATOM 2364 C C . GLU B 1 125 ? -19.406 -13.281 1.239 1 96.06 125 GLU B C 1
ATOM 2366 O O . GLU B 1 125 ? -19.031 -13.383 2.404 1 96.06 125 GLU B O 1
ATOM 2371 N N . TYR B 1 126 ? -18.922 -12.477 0.428 1 95.94 126 TYR B N 1
ATOM 2372 C CA . TYR B 1 126 ? -17.781 -11.648 0.798 1 95.94 126 TYR B CA 1
ATOM 2373 C C . TYR B 1 126 ? -18.219 -10.414 1.566 1 95.94 126 TYR B C 1
ATOM 2375 O O . TYR B 1 126 ? -17.391 -9.656 2.072 1 95.94 126 TYR B O 1
ATOM 2383 N N . ALA B 1 127 ? -19.5 -10.242 1.784 1 96.44 127 ALA B N 1
ATOM 2384 C CA . ALA B 1 127 ? -20 -9.141 2.596 1 96.44 127 ALA B CA 1
ATOM 2385 C C . ALA B 1 127 ? -19.406 -9.188 4.004 1 96.44 127 ALA B C 1
ATOM 2387 O O . ALA B 1 127 ? -19.188 -8.141 4.629 1 96.44 127 ALA B O 1
ATOM 2388 N N . ILE B 1 128 ? -19.141 -10.352 4.449 1 94.94 128 ILE B N 1
ATOM 2389 C CA . ILE B 1 128 ? -18.609 -10.523 5.797 1 94.94 128 ILE B CA 1
ATOM 2390 C C . ILE B 1 128 ? -17.25 -9.844 5.906 1 94.94 128 ILE B C 1
ATOM 2392 O O . ILE B 1 128 ? -16.859 -9.383 6.984 1 94.94 128 ILE B O 1
ATOM 2396 N N . PHE B 1 129 ? -16.469 -9.75 4.809 1 95.12 129 PHE B N 1
ATOM 2397 C CA . PHE B 1 129 ? -15.172 -9.094 4.777 1 95.12 129 PHE B CA 1
ATOM 2398 C C . PHE B 1 129 ? -15.32 -7.617 4.418 1 95.12 129 PHE B C 1
ATOM 2400 O O . PHE B 1 129 ? -14.625 -6.766 4.961 1 95.12 129 PHE B O 1
ATOM 2407 N N . TRP B 1 130 ? -16.266 -7.27 3.541 1 97.31 130 TRP B N 1
ATOM 2408 C CA . TRP B 1 130 ? -16.438 -5.918 3.025 1 97.31 130 TRP B CA 1
ATOM 2409 C C . TRP B 1 130 ? -17.016 -4.992 4.094 1 97.31 130 TRP B C 1
ATOM 2411 O O . TRP B 1 130 ? -16.641 -3.82 4.176 1 97.31 130 TRP B O 1
ATOM 2421 N N . LEU B 1 131 ? -17.875 -5.523 4.891 1 97.38 131 LEU B N 1
ATOM 2422 C CA . LEU B 1 131 ? -18.562 -4.672 5.855 1 97.38 131 LEU B CA 1
ATOM 2423 C C . LEU B 1 131 ? -17.594 -4.094 6.871 1 97.38 131 LEU B C 1
ATOM 2425 O O . LEU B 1 131 ? -17.562 -2.883 7.09 1 97.38 131 LEU B O 1
ATOM 2429 N N . PRO B 1 132 ? -16.781 -4.941 7.48 1 97.06 132 PRO B N 1
ATOM 2430 C CA . PRO B 1 132 ? -15.773 -4.367 8.375 1 97.06 132 PRO B CA 1
ATOM 2431 C C . PRO B 1 132 ? -14.828 -3.396 7.66 1 97.06 132 PRO B C 1
ATOM 2433 O O . PRO B 1 132 ? -14.391 -2.406 8.25 1 97.06 132 PRO B O 1
ATOM 2436 N N . LEU B 1 133 ? -14.5 -3.676 6.477 1 97.19 133 LEU B N 1
ATOM 2437 C CA . LEU B 1 133 ? -13.633 -2.789 5.711 1 97.19 133 LEU B CA 1
ATOM 2438 C C . LEU B 1 133 ? -14.312 -1.453 5.445 1 97.19 133 LEU B C 1
ATOM 2440 O O . LEU B 1 133 ? -13.664 -0.407 5.441 1 97.19 133 LEU B O 1
ATOM 2444 N N . CYS B 1 134 ? -15.594 -1.501 5.133 1 97.88 134 CYS B N 1
ATOM 2445 C CA . CYS B 1 134 ? -16.359 -0.265 4.961 1 97.88 134 CYS B CA 1
ATOM 2446 C C . CYS B 1 134 ? -16.328 0.57 6.234 1 97.88 134 CYS B C 1
ATOM 2448 O O . CYS B 1 134 ? -16.141 1.787 6.18 1 97.88 134 CYS B O 1
ATOM 2450 N N . ALA B 1 135 ? -16.531 -0.097 7.352 1 97.62 135 ALA B N 1
ATOM 2451 C CA . ALA B 1 135 ? -16.453 0.597 8.633 1 97.62 135 ALA B CA 1
ATOM 2452 C C . ALA B 1 135 ? -15.078 1.215 8.836 1 97.62 135 ALA B C 1
ATOM 2454 O O . ALA B 1 135 ? -14.961 2.369 9.258 1 97.62 135 ALA B O 1
ATOM 2455 N N . TRP B 1 136 ? -14.094 0.447 8.5 1 97.5 136 TRP B N 1
ATOM 2456 C CA . TRP B 1 136 ? -12.711 0.912 8.609 1 97.5 136 TRP B CA 1
ATOM 2457 C C . TRP B 1 136 ? -12.461 2.102 7.688 1 97.5 136 TRP B C 1
ATOM 2459 O O . TRP B 1 136 ? -11.781 3.057 8.07 1 97.5 136 TRP B O 1
ATOM 2469 N N . ASN B 1 137 ? -13.016 2.047 6.488 1 96.5 137 ASN B N 1
ATOM 2470 C CA . ASN B 1 137 ? -12.828 3.129 5.527 1 96.5 137 ASN B CA 1
ATOM 2471 C C . ASN B 1 137 ? -13.422 4.438 6.039 1 96.5 137 ASN B C 1
ATOM 2473 O O . ASN B 1 137 ? -12.891 5.516 5.758 1 96.5 137 ASN B O 1
ATOM 2477 N N . ASP B 1 138 ? -14.492 4.297 6.719 1 96.62 138 ASP B N 1
ATOM 2478 C CA . ASP B 1 138 ? -15.117 5.484 7.301 1 96.62 138 ASP B CA 1
ATOM 2479 C C . ASP B 1 138 ? -14.141 6.219 8.219 1 96.62 138 ASP B C 1
ATOM 2481 O O . ASP B 1 138 ? -14.023 7.441 8.156 1 96.62 138 ASP B O 1
ATOM 2485 N N . VAL B 1 139 ? -13.438 5.492 8.984 1 95.38 139 VAL B N 1
ATOM 2486 C CA . VAL B 1 139 ? -12.43 6.047 9.891 1 95.38 139 VAL B CA 1
ATOM 2487 C C . VAL B 1 139 ? -11.25 6.57 9.078 1 95.38 139 VAL B C 1
ATOM 2489 O O . VAL B 1 139 ? -10.727 7.652 9.367 1 95.38 139 VAL B O 1
ATOM 2492 N N . LEU B 1 140 ? -10.906 5.848 8.117 1 97.31 140 LEU B N 1
ATOM 2493 C CA . LEU B 1 140 ? -9.766 6.184 7.27 1 97.31 140 LEU B CA 1
ATOM 2494 C C . LEU B 1 140 ? -10.008 7.5 6.535 1 97.31 140 LEU B C 1
ATOM 2496 O O . LEU B 1 140 ? -9.086 8.305 6.387 1 97.31 140 LEU B O 1
ATOM 2500 N N . TYR B 1 141 ? -11.219 7.723 6.074 1 97.94 141 TYR B N 1
ATOM 2501 C CA . TYR B 1 141 ? -11.555 8.961 5.383 1 97.94 141 TYR B CA 1
ATOM 2502 C C . TYR B 1 141 ? -11.375 10.164 6.301 1 97.94 141 TYR B C 1
ATOM 2504 O O . TYR B 1 141 ? -10.758 11.156 5.922 1 97.94 141 TYR B O 1
ATOM 2512 N N . LYS B 1 142 ? -11.906 10.039 7.48 1 96.31 142 LYS B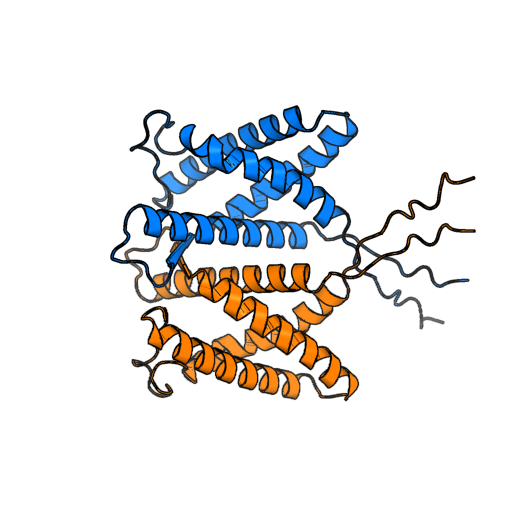 N 1
ATOM 2513 C CA . LYS B 1 142 ? -11.75 11.117 8.461 1 96.31 142 LYS B CA 1
ATOM 2514 C C . LYS B 1 142 ? -10.281 11.414 8.719 1 96.31 142 LYS B C 1
ATOM 2516 O O . LYS B 1 142 ? -9.875 12.578 8.773 1 96.31 142 LYS B O 1
ATOM 2521 N N . TYR B 1 143 ? -9.562 10.359 8.828 1 97.06 143 TYR B N 1
ATOM 2522 C CA . TYR B 1 143 ? -8.141 10.484 9.125 1 97.06 143 TYR B CA 1
ATOM 2523 C C . TYR B 1 143 ? -7.406 11.203 8 1 97.06 143 TYR B C 1
ATOM 2525 O O . TYR B 1 143 ? -6.703 12.188 8.242 1 97.06 143 TYR B O 1
ATOM 2533 N N . LEU B 1 144 ? -7.582 10.797 6.781 1 97.75 144 LEU B N 1
ATOM 2534 C CA . LEU B 1 144 ? -6.852 11.352 5.648 1 97.75 144 LEU B CA 1
ATOM 2535 C C . LEU B 1 144 ? -7.27 12.789 5.387 1 97.75 144 LEU B C 1
ATOM 2537 O O . LEU B 1 144 ? -6.438 13.633 5.035 1 97.75 144 LEU B O 1
ATOM 2541 N N . LEU B 1 145 ? -8.5 13.07 5.578 1 97.38 145 LEU B N 1
ATOM 2542 C CA . LEU B 1 145 ? -9.016 14.406 5.328 1 97.38 145 LEU B CA 1
ATOM 2543 C C . LEU B 1 145 ? -8.531 15.383 6.391 1 97.38 145 LEU B C 1
ATOM 2545 O O . LEU B 1 145 ? -8.539 16.594 6.176 1 97.38 145 LEU B O 1
ATOM 2549 N N . SER B 1 146 ? -8.125 14.844 7.516 1 96.81 146 SER B N 1
ATOM 2550 C CA . SER B 1 146 ? -7.68 15.703 8.609 1 96.81 146 SER B CA 1
ATOM 2551 C C . SER B 1 146 ? -6.191 16.016 8.484 1 96.81 146 SER B C 1
ATOM 2553 O O . SER B 1 146 ? -5.684 16.906 9.164 1 96.81 146 SER B O 1
ATOM 2555 N N . LEU B 1 147 ? -5.488 15.289 7.707 1 96.88 147 LEU B N 1
ATOM 2556 C CA . LEU B 1 147 ? -4.051 15.508 7.562 1 96.88 147 LEU B CA 1
ATOM 2557 C C . LEU B 1 147 ? -3.768 16.828 6.863 1 96.88 147 LEU B C 1
ATOM 2559 O O . LEU B 1 147 ? -4.461 17.203 5.91 1 96.88 147 LEU B O 1
ATOM 2563 N N . LYS B 1 148 ? -2.756 17.531 7.391 1 96.25 148 LYS B N 1
ATOM 2564 C CA . LYS B 1 148 ? -2.338 18.812 6.816 1 96.25 148 LYS B CA 1
ATOM 2565 C C . LYS B 1 148 ? -0.837 18.828 6.539 1 96.25 148 LYS B C 1
ATOM 2567 O O . LYS B 1 148 ? -0.064 18.172 7.246 1 96.25 148 LYS B O 1
ATOM 2572 N N . LEU B 1 149 ? -0.442 19.5 5.496 1 95.06 149 LEU B N 1
ATOM 2573 C CA . LEU B 1 149 ? 0.951 19.734 5.137 1 95.06 149 LEU B CA 1
ATOM 2574 C C . LEU B 1 149 ? 1.292 21.219 5.25 1 95.06 149 LEU B C 1
ATOM 2576 O O . LEU B 1 149 ? 0.687 22.062 4.574 1 95.06 149 LEU B O 1
ATOM 2580 N N . PRO B 1 150 ? 2.225 21.562 6.098 1 90.38 150 PRO B N 1
ATOM 2581 C CA . PRO B 1 150 ? 2.605 22.969 6.215 1 90.38 150 PRO B CA 1
ATOM 2582 C C . PRO B 1 150 ? 3.219 23.531 4.934 1 90.38 150 PRO B C 1
ATOM 2584 O O . PRO B 1 150 ? 3.965 22.828 4.246 1 90.38 150 PRO B O 1
ATOM 2587 N N . GLN B 1 151 ? 2.736 24.656 4.441 1 84.56 151 GLN B N 1
ATOM 2588 C CA . GLN B 1 151 ? 3.271 25.312 3.252 1 84.56 151 GLN B CA 1
ATOM 2589 C C . GLN B 1 151 ? 4.191 26.469 3.623 1 84.56 151 GLN B C 1
ATOM 2591 O O . GLN B 1 151 ? 3.91 27.219 4.566 1 84.56 151 GLN B O 1
ATOM 2596 N N . HIS B 1 152 ? 5.492 26.453 3.4 1 70.19 152 HIS B N 1
ATOM 2597 C CA . HIS B 1 152 ? 6.379 27.594 3.643 1 70.19 152 HIS B CA 1
ATOM 2598 C C . HIS B 1 152 ? 6 28.781 2.779 1 70.19 152 HIS B C 1
ATOM 2600 O O . HIS B 1 152 ? 5.801 28.641 1.57 1 70.19 152 HIS B O 1
ATOM 2606 N N . SER B 1 153 ? 5.5 29.891 3.361 1 58.22 153 SER B N 1
ATOM 2607 C CA . SER B 1 153 ? 5.195 31.125 2.652 1 58.22 153 SER B CA 1
ATOM 2608 C C . SER B 1 153 ? 6.434 31.688 1.952 1 58.22 153 SER B C 1
ATOM 2610 O O . SER B 1 153 ? 7.469 31.906 2.588 1 58.22 153 SER B O 1
ATOM 2612 N N . THR B 1 154 ? 6.828 31.344 0.856 1 51.59 154 THR B N 1
ATOM 2613 C CA . THR B 1 154 ? 7.855 32.062 0.11 1 51.59 154 THR B CA 1
ATOM 2614 C C . THR B 1 154 ? 7.562 33.562 0.095 1 51.59 154 THR B C 1
ATOM 2616 O O . THR B 1 154 ? 7.859 34.25 -0.884 1 51.59 154 THR B O 1
ATOM 2619 N N . ARG B 1 155 ? 6.777 34.312 0.919 1 47.84 155 ARG B N 1
ATOM 2620 C CA . ARG B 1 155 ? 6.645 35.75 0.708 1 47.84 155 ARG B CA 1
ATOM 2621 C C . ARG B 1 155 ? 7.945 36.469 1.042 1 47.84 155 ARG B C 1
ATOM 2623 O O . ARG B 1 155 ? 8.008 37.25 2.014 1 47.84 155 ARG B O 1
ATOM 2630 N N . GLU B 1 156 ? 9.086 35.938 1.368 1 44.03 156 GLU B N 1
ATOM 2631 C CA . GLU B 1 156 ? 10.109 36.906 1.718 1 44.03 156 GLU B CA 1
ATOM 2632 C C . GLU B 1 156 ? 10.25 37.969 0.634 1 44.03 156 GLU B C 1
ATOM 2634 O O . GLU B 1 156 ? 10.328 39.156 0.937 1 44.03 156 GLU B O 1
ATOM 2639 N N . LYS B 1 157 ? 11.133 37.75 -0.42 1 46.16 157 LYS B N 1
ATOM 2640 C CA . LYS B 1 157 ? 12.211 38.656 -0.824 1 46.16 157 LYS B CA 1
ATOM 2641 C C . LYS B 1 157 ? 11.672 39.812 -1.646 1 46.16 157 LYS B C 1
ATOM 2643 O O . LYS B 1 157 ? 12.445 40.562 -2.266 1 46.16 157 LYS B O 1
ATOM 2648 N N . SER B 1 158 ? 10.43 39.812 -2.176 1 41.56 158 SER B N 1
ATOM 2649 C CA . SER B 1 158 ? 10.492 40.875 -3.152 1 41.56 158 SER B CA 1
ATOM 2650 C C . SER B 1 158 ? 10.43 42.25 -2.469 1 41.56 158 SER B C 1
ATOM 2652 O O . SER B 1 158 ? 9.805 43.188 -2.979 1 41.56 158 SER B O 1
ATOM 2654 N N . THR B 1 159 ? 10.883 42.406 -1.194 1 34.53 159 THR B N 1
ATOM 2655 C CA . THR B 1 159 ? 11.156 43.812 -0.958 1 34.53 159 THR B CA 1
ATOM 2656 C C . THR B 1 159 ? 12.484 44.219 -1.595 1 34.53 159 THR B C 1
ATOM 2658 O O . THR B 1 159 ? 13.453 43.469 -1.554 1 34.53 159 THR B O 1
#

Organism: Crassostrea virginica (NCBI:txid6565)

pLDDT: mean 91.48, std 14.42, range [30.77, 98.69]

Foldseek 3Di:
DPPPQDKDADDLVRQLQVQLVVQQVVQQQVQLVVCCVVPVVPRPVSGGDDDPVSSNLRSVLLSVLLVVLVVCVVVVPDLVVSLVVSVVSNQVSQQVVQVVCVVVPRRDFFQPVPDQADVRRDGCVCVVVSSVVSSVSSVVSVVRRPDIDGDPPPPPDPD/DPPPQDKDADDLVRQLQVQLVVQQVVQQQVQLVVCCVVPVVDRPVSGGDDDPVSSNLRSVLLSVLLVVLVVCVVVVPDLVVSLVVSVVSNQVSQQVVQVVCVVVPRRDFFQPVPDQDDVRRDGCVCVVVSSVVSSVSSVVSVVRRPDIDGDPPPPPDPD

Radius of gyration: 22.29 Å; Cα contacts (8 Å, |Δi|>4): 390; chains: 2; bounding box: 53×71×58 Å

Secondary structure (DSSP, 8-state):
------EEE--HHHHHHHHHHHHHHHHHHHHHHHHHHH-GGG-TT-EEEEEHHHHHHHHHHHHHHHHHHHHHHHTT--HHHHHHHHHHHHHHHHHHHHHHHHTTT------TTSTTEETTTEEGGGHHHHHHHHHHHHHHHHHHHH-EEE------TT-/------EEE--HHHHHHHHHHHHHHHHHHHHHHHHHHH-TTT-TT-EEEEEHHHHHHHHHHHHHHHHHHHHHHHTT--HHHHHHHHHHHHHHHHHHHHHHHHTTT------TTSTTEETTTEEGGGHHHHHHHHHHHHHHHHHHHH-EEE------TT-